Protein AF-A0A813EGG4-F1 (afdb_monomer)

Foldseek 3Di:
DVVLVVVLVVCVVVVHDCVRCVVSVVVVVLVVQLVVLLVQLVVCLVVLDLVSLVVSLVSNVVSVDDPPPPSNVSSVVSNVLSVQLVVLLVQCVVCLVVLDLVSLVVSLVSNVVSPPDCVSCVVSVVSNVLVVQLVVLLVQCVVCLVVLDLVSLVVSLVSNVVSVPDPVSNVSSVVSNVVSVVVVVVVVVVD

Radius of gyration: 34.47 Å; Cα contacts (8 Å, |Δi|>4): 165; chains: 1; bounding box: 75×18×106 Å

Nearest PDB structures (foldseek):
  6xns-assembly1_A  TM=2.717E-01  e=2.360E+00  synthetic construct
  6xns-assembly2_D  TM=2.222E-01  e=4.884E+00  synthetic construct
  8rwz-assembly1_E  TM=2.633E-01  e=8.739E+00  Homo sapiens

Secondary structure (DSSP, 8-state):
-HHHHHHHHHHHHTT--HHHHHHHHHHHHHHHHHHHHHHHHHHHHHHT-HHHHHHHHHHHHHTT--TT-HHHHHHHHHHHHHHHHHHHHHHHHHHHHHT-HHHHHHHHHHHHHTT--HHHHHHHHHHHHHHHHHHHHHHHHHHHHHHT-HHHHHHHHHHHHHTT--HHHHHHHHHHHHHHHHHHHHHHTT-

Mean predicted aligned error: 4.26 Å

Solvent-accessible surface area (backbone atoms only — not comparable to full-atom values): 10019 Å² total; per-residue (Å²): 94,72,71,59,52,56,50,49,56,51,38,52,74,72,66,55,53,69,78,78,42,42,66,61,54,50,54,40,52,48,47,50,46,33,54,53,23,50,50,41,21,53,52,18,48,70,68,66,40,63,66,50,27,52,55,23,49,57,48,23,54,75,43,64,50,61,83,83,35,67,51,55,46,52,25,53,55,46,38,55,47,48,52,44,30,53,50,25,53,51,42,35,55,51,20,60,72,68,69,41,66,68,53,34,53,53,22,50,51,48,21,51,75,41,64,53,52,68,85,79,42,46,70,58,52,53,53,45,54,50,50,51,46,30,53,52,28,51,50,48,31,53,51,21,52,73,68,59,41,56,66,49,29,52,53,26,50,54,46,23,55,75,45,63,52,53,69,80,75,46,46,62,41,54,52,49,32,56,52,42,51,52,50,55,54,57,55,62,74,76,111

Organism: Polarella glacialis (NCBI:txid89957)

pLDDT: mean 97.34, std 1.83, range [83.94, 98.56]

Sequence (191 aa):
AGHLRSAIESGEAAGLADEELAAAKAAVADEEQKDAARRRLKDASKSRDLEALRVAIEGAERAGLPDDAAELEAARQAQEQEERKDRARGAVRSALSSGDGEALRSALEEGKEAGLGPRDLADAEAAMEHSDIQDAALRKLKEAVASRDPGELRAALAEGELAGLREGDLDEARKALVQEERKAVALKGLE

Structure (mmCIF, N/CA/C/O backbone):
data_AF-A0A813EGG4-F1
#
_entry.id   AF-A0A813EGG4-F1
#
loop_
_atom_site.group_PDB
_atom_site.id
_atom_site.type_symbol
_atom_site.label_atom_id
_atom_site.label_alt_id
_atom_site.label_comp_id
_atom_site.label_asym_id
_atom_site.label_entity_id
_atom_site.label_seq_id
_atom_site.pdbx_PDB_ins_code
_atom_site.Cartn_x
_atom_site.Cartn_y
_atom_site.Cartn_z
_atom_site.occupancy
_atom_site.B_iso_or_equiv
_atom_site.auth_seq_id
_atom_site.auth_comp_id
_atom_site.auth_asym_id
_atom_site.auth_atom_id
_atom_site.pdbx_PDB_model_num
ATOM 1 N N . ALA A 1 1 ? -19.097 -4.214 36.701 1.00 83.94 1 ALA A N 1
ATOM 2 C CA . ALA A 1 1 ? -20.568 -4.382 36.793 1.00 83.94 1 ALA A CA 1
ATOM 3 C C . ALA A 1 1 ? -21.053 -5.438 37.810 1.00 83.94 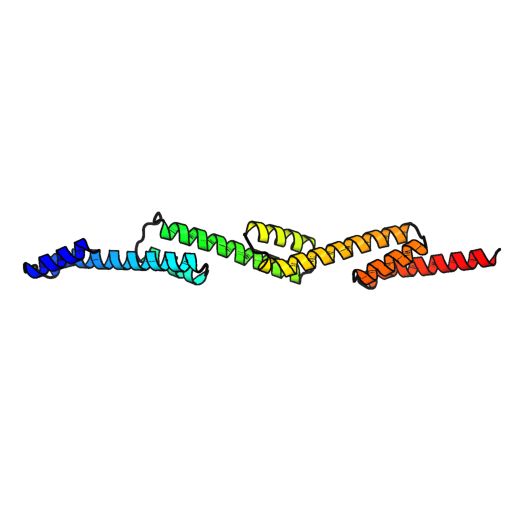1 ALA A C 1
ATOM 5 O O . ALA A 1 1 ? -21.968 -5.132 38.562 1.00 83.94 1 ALA A O 1
ATOM 6 N N . GLY A 1 2 ? -20.482 -6.656 37.878 1.00 88.31 2 GLY A N 1
ATOM 7 C CA . GLY A 1 2 ? -21.058 -7.779 38.655 1.00 88.31 2 GLY A CA 1
ATOM 8 C C . GLY A 1 2 ? -21.366 -7.502 40.137 1.00 88.31 2 GLY A C 1
ATOM 9 O O . GLY A 1 2 ? -22.485 -7.731 40.576 1.00 88.31 2 GLY A O 1
ATOM 10 N N . HIS A 1 3 ? -20.417 -6.932 40.886 1.00 91.31 3 HIS A N 1
ATOM 11 C CA . HIS A 1 3 ? -20.631 -6.599 42.302 1.00 91.31 3 HIS A CA 1
ATOM 12 C C . HIS A 1 3 ? -21.706 -5.522 42.526 1.00 91.31 3 HIS A C 1
ATOM 14 O O . HIS A 1 3 ? -22.463 -5.618 43.486 1.00 91.31 3 HIS A O 1
ATOM 20 N N . LEU A 1 4 ? -21.803 -4.526 41.635 1.00 93.50 4 LEU A N 1
ATOM 21 C CA . LEU A 1 4 ? -22.833 -3.485 41.720 1.00 93.50 4 LEU A CA 1
ATOM 22 C C . LEU A 1 4 ? -24.229 -4.055 41.454 1.00 93.50 4 LEU A C 1
ATOM 24 O O . LEU A 1 4 ? -25.158 -3.702 42.168 1.00 93.50 4 LEU A O 1
ATOM 28 N N . ARG A 1 5 ? -24.375 -4.983 40.497 1.00 95.56 5 ARG A N 1
ATOM 29 C CA . ARG A 1 5 ? -25.661 -5.659 40.254 1.00 95.56 5 ARG A CA 1
ATOM 30 C C . ARG A 1 5 ? -26.130 -6.442 41.480 1.00 95.56 5 ARG A C 1
ATOM 32 O O . ARG A 1 5 ? -27.255 -6.244 41.914 1.00 95.56 5 ARG A O 1
ATOM 39 N N . SER A 1 6 ? -25.258 -7.241 42.098 1.00 96.38 6 SER A N 1
ATOM 40 C CA . SER A 1 6 ? -25.616 -7.973 43.324 1.00 96.38 6 SER A CA 1
ATOM 41 C C . SER A 1 6 ? -25.947 -7.046 44.502 1.00 96.38 6 SER A C 1
ATOM 43 O O . SER A 1 6 ? -26.794 -7.380 45.331 1.00 96.38 6 SER A O 1
ATOM 45 N N . ALA A 1 7 ? -25.300 -5.877 44.588 1.00 96.69 7 ALA A N 1
ATOM 46 C CA . ALA A 1 7 ? -25.619 -4.870 45.599 1.00 96.69 7 ALA A CA 1
ATOM 47 C C . ALA A 1 7 ? -26.992 -4.219 45.355 1.00 96.69 7 ALA A C 1
ATOM 49 O O . ALA A 1 7 ? -27.740 -4.031 46.311 1.00 96.69 7 ALA A O 1
ATOM 50 N N . ILE A 1 8 ? -27.341 -3.934 44.094 1.00 97.19 8 ILE A N 1
ATOM 51 C CA . ILE A 1 8 ? -28.675 -3.448 43.707 1.00 97.19 8 ILE A CA 1
ATOM 52 C C . ILE A 1 8 ? -29.734 -4.498 44.055 1.00 97.19 8 ILE A C 1
ATOM 54 O O . ILE A 1 8 ? -30.668 -4.172 44.775 1.00 97.19 8 ILE A O 1
ATOM 58 N N . GLU A 1 9 ? -29.548 -5.758 43.647 1.00 97.56 9 GLU A N 1
ATOM 59 C CA . GLU A 1 9 ? -30.472 -6.863 43.963 1.00 97.56 9 GLU A CA 1
ATOM 60 C C . GLU A 1 9 ? -30.676 -7.031 45.479 1.00 97.56 9 GLU A C 1
ATOM 62 O O . GLU A 1 9 ? -31.796 -7.218 45.953 1.00 97.56 9 GLU A O 1
ATOM 67 N N . SER A 1 10 ? -29.599 -6.924 46.265 1.00 97.38 10 SER A N 1
ATOM 68 C CA . SER A 1 10 ? -29.684 -6.981 47.731 1.00 97.38 10 SER A CA 1
ATOM 69 C C . SER A 1 10 ? -30.435 -5.779 48.313 1.00 97.38 10 SER A C 1
ATOM 71 O O . SER A 1 10 ? -31.191 -5.936 49.269 1.00 97.38 10 SER A O 1
ATOM 73 N N . GLY A 1 11 ? -30.240 -4.586 47.746 1.00 97.69 11 GLY A N 1
ATOM 74 C CA . GLY A 1 11 ? -30.960 -3.373 48.128 1.00 97.69 11 GLY A CA 1
ATOM 75 C C . GLY A 1 11 ? -32.457 -3.459 47.829 1.00 97.69 11 GLY A C 1
ATOM 76 O O . GLY A 1 11 ? -33.271 -3.128 48.688 1.00 97.69 11 GLY A O 1
ATOM 77 N N . GLU A 1 12 ? -32.819 -3.988 46.659 1.00 97.88 12 GLU A N 1
ATOM 78 C CA . GLU A 1 12 ? -34.209 -4.272 46.279 1.00 97.88 12 GLU A CA 1
ATOM 79 C C . GLU A 1 12 ? -34.844 -5.284 47.243 1.00 97.88 12 GLU A C 1
ATOM 81 O O . GLU A 1 12 ? -35.943 -5.060 47.749 1.00 97.88 12 GLU A O 1
ATOM 86 N N . ALA A 1 13 ? -34.128 -6.362 47.586 1.00 97.81 13 ALA A N 1
ATOM 87 C CA . ALA A 1 13 ? -34.591 -7.356 48.556 1.00 97.81 13 ALA A CA 1
ATOM 88 C C . ALA A 1 13 ? -34.751 -6.791 49.981 1.00 97.81 13 ALA A C 1
ATOM 90 O O . ALA A 1 13 ? -35.589 -7.269 50.747 1.00 97.81 13 ALA A O 1
ATOM 91 N N . ALA A 1 14 ? -33.965 -5.773 50.336 1.00 97.75 14 ALA A N 1
ATOM 92 C CA . ALA A 1 14 ? -34.077 -5.051 51.600 1.00 97.75 14 ALA A CA 1
ATOM 93 C C . ALA A 1 14 ? -35.195 -3.989 51.602 1.00 97.75 14 ALA A C 1
ATOM 95 O O . ALA A 1 14 ? -35.449 -3.385 52.645 1.00 97.75 14 ALA A O 1
ATOM 96 N N . GLY A 1 15 ? -35.877 -3.776 50.471 1.00 97.94 15 GLY A N 1
ATOM 97 C CA . GLY A 1 15 ? -36.984 -2.830 50.345 1.00 97.94 15 GLY A CA 1
ATOM 98 C C . GLY A 1 15 ? -36.561 -1.377 50.123 1.00 97.94 15 GLY A C 1
ATOM 99 O O . GLY A 1 15 ? -37.351 -0.486 50.428 1.00 97.94 15 GLY A O 1
ATOM 100 N N . LEU A 1 16 ? -35.344 -1.129 49.620 1.00 97.69 16 LEU A N 1
ATOM 101 C CA . LEU A 1 16 ? -34.945 0.211 49.176 1.00 97.69 16 LEU A CA 1
ATOM 102 C C . LEU A 1 16 ? -35.810 0.664 47.994 1.00 97.69 16 LEU A C 1
ATOM 104 O O . LEU A 1 16 ? -36.164 -0.137 47.125 1.00 97.69 16 LEU A O 1
ATOM 108 N N . ALA A 1 17 ? -36.135 1.954 47.963 1.00 98.06 17 ALA A N 1
ATOM 109 C CA . ALA A 1 17 ? -36.908 2.556 46.887 1.00 98.06 17 ALA A CA 1
ATOM 110 C C . ALA A 1 17 ? -36.072 2.708 45.603 1.00 98.06 17 ALA A C 1
ATOM 112 O O . ALA A 1 17 ? -34.840 2.794 45.637 1.00 98.06 17 ALA A O 1
ATOM 113 N N . ASP A 1 18 ? -36.739 2.789 44.449 1.00 97.00 18 ASP A N 1
ATOM 114 C CA . ASP A 1 18 ? -36.066 2.935 43.152 1.00 97.00 18 ASP A CA 1
ATOM 115 C C . ASP A 1 18 ? -35.223 4.214 43.074 1.00 97.00 18 ASP A C 1
ATOM 117 O O . ASP A 1 18 ? -34.145 4.208 42.477 1.00 97.00 18 ASP A O 1
ATOM 121 N N . GLU A 1 19 ? -35.663 5.296 43.719 1.00 97.75 19 GLU A N 1
ATOM 122 C CA . GLU A 1 19 ? -34.919 6.552 43.796 1.00 97.75 19 GLU A CA 1
ATOM 123 C C . GLU A 1 19 ? -33.597 6.390 44.561 1.00 97.75 19 GLU A C 1
ATOM 125 O O . GLU A 1 19 ? -32.591 6.996 44.189 1.00 97.75 19 GLU A O 1
ATOM 130 N N . GLU A 1 20 ? -33.574 5.538 45.591 1.00 97.69 20 GLU A N 1
ATOM 131 C CA . GLU A 1 20 ? -32.371 5.238 46.379 1.00 97.69 20 GLU A CA 1
ATOM 132 C C . GLU A 1 20 ? -31.375 4.383 45.582 1.00 97.69 20 GLU A C 1
ATOM 134 O O . GLU A 1 20 ? -30.162 4.478 45.778 1.00 97.69 20 GLU A O 1
ATOM 139 N N . LEU A 1 21 ? -31.875 3.580 44.638 1.00 97.69 21 LEU A N 1
ATOM 140 C CA . LEU A 1 21 ? -31.070 2.721 43.768 1.00 97.69 21 LEU A CA 1
ATOM 141 C C . LEU A 1 21 ? -30.701 3.378 42.430 1.00 97.69 21 LEU A C 1
ATOM 143 O O . LEU A 1 21 ? -29.850 2.849 41.711 1.00 97.69 21 LEU A O 1
ATOM 147 N N . ALA A 1 22 ? -31.294 4.524 42.086 1.00 97.56 22 ALA A N 1
ATOM 148 C CA . ALA A 1 22 ? -31.171 5.152 40.769 1.00 97.56 22 ALA A CA 1
ATOM 149 C C . ALA A 1 22 ? -29.714 5.422 40.362 1.00 97.56 22 ALA A C 1
ATOM 151 O O . ALA A 1 22 ? -29.312 5.097 39.245 1.00 97.56 22 ALA A O 1
ATOM 152 N N . ALA A 1 23 ? -28.896 5.952 41.278 1.00 96.56 23 ALA A N 1
ATOM 153 C CA . ALA A 1 23 ? -27.483 6.224 41.012 1.00 96.56 23 ALA A CA 1
ATOM 154 C C . ALA A 1 23 ? -26.677 4.938 40.755 1.00 96.56 23 ALA A C 1
ATOM 156 O O . ALA A 1 23 ? -25.829 4.902 39.863 1.00 96.56 23 ALA A O 1
ATOM 157 N N . ALA A 1 24 ? -26.964 3.864 41.497 1.00 96.56 24 ALA A N 1
ATOM 158 C CA . ALA A 1 24 ? -26.316 2.572 41.293 1.00 96.56 24 ALA A CA 1
ATOM 159 C C . ALA A 1 24 ? -26.747 1.933 39.963 1.00 96.56 24 ALA A C 1
ATOM 161 O O . ALA A 1 24 ? -25.898 1.430 39.225 1.00 96.56 24 ALA A O 1
ATOM 162 N N . LYS A 1 25 ? -28.043 2.002 39.622 1.00 97.31 25 LYS A N 1
ATOM 163 C CA . LYS A 1 25 ? -28.588 1.530 38.337 1.00 97.31 25 LYS A CA 1
ATOM 164 C C . LYS A 1 25 ? -27.956 2.280 37.157 1.00 97.31 25 LYS A C 1
ATOM 166 O O . LYS A 1 25 ? -27.520 1.640 36.203 1.00 97.31 25 LYS A O 1
ATOM 171 N N . ALA A 1 26 ? -27.824 3.605 37.255 1.00 96.94 26 ALA A N 1
ATOM 172 C CA . ALA A 1 26 ? -27.135 4.421 36.255 1.00 96.94 26 ALA A CA 1
ATOM 173 C C . ALA A 1 26 ? -25.655 4.027 36.107 1.00 96.94 26 ALA A C 1
ATOM 175 O O . ALA A 1 26 ? -25.201 3.765 34.999 1.00 96.94 26 ALA A O 1
ATOM 176 N N . ALA A 1 27 ? -24.925 3.867 37.217 1.00 96.25 27 ALA A N 1
ATOM 177 C CA . ALA A 1 27 ? -23.523 3.448 37.181 1.00 96.25 27 ALA A CA 1
ATOM 178 C C . ALA A 1 27 ? -23.322 2.056 36.548 1.00 96.25 27 ALA A C 1
ATOM 180 O O . ALA A 1 27 ? -22.322 1.818 35.869 1.00 96.25 27 ALA A O 1
ATOM 181 N N . VAL A 1 28 ? -24.262 1.125 36.755 1.00 96.88 28 VAL A N 1
ATOM 182 C 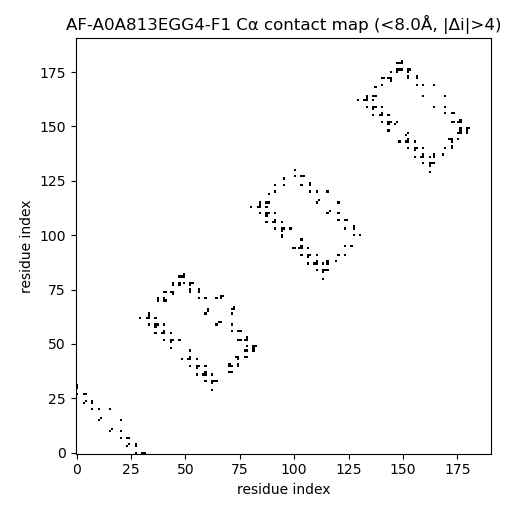CA . VAL A 1 28 ? -24.243 -0.185 36.087 1.00 96.88 28 VAL A CA 1
ATOM 183 C C . VAL A 1 28 ? -24.467 -0.039 34.583 1.00 96.88 28 VAL A C 1
ATOM 185 O O . VAL A 1 28 ? -23.710 -0.635 33.818 1.00 96.88 28 VAL A O 1
ATOM 188 N N . ALA A 1 29 ? -25.454 0.755 34.162 1.00 96.25 29 ALA A N 1
ATOM 189 C CA . ALA A 1 29 ? -25.725 1.000 32.747 1.00 96.25 29 ALA A CA 1
ATOM 190 C C . ALA A 1 29 ? -24.523 1.653 32.038 1.00 96.25 29 ALA A C 1
ATOM 192 O O . ALA A 1 29 ? -24.130 1.202 30.960 1.00 96.25 29 ALA A O 1
ATOM 193 N N . ASP A 1 30 ? -23.890 2.639 32.677 1.00 96.38 30 ASP A N 1
ATOM 194 C CA . ASP A 1 30 ? -22.688 3.301 32.165 1.00 96.38 30 ASP A CA 1
ATOM 195 C C . ASP A 1 30 ? -21.532 2.305 31.989 1.00 96.38 30 ASP A C 1
ATOM 197 O O . ASP A 1 30 ? -20.899 2.257 30.933 1.00 96.38 30 ASP A O 1
ATOM 201 N N . GLU A 1 31 ? -21.256 1.464 32.994 1.00 96.62 31 GLU A N 1
ATOM 202 C CA . GLU A 1 31 ? -20.172 0.478 32.894 1.00 96.62 31 GLU A CA 1
ATOM 203 C C . GLU A 1 31 ? -20.460 -0.590 31.830 1.00 96.62 31 GLU A C 1
ATOM 205 O O . GLU A 1 31 ? -19.555 -1.010 31.113 1.00 96.62 31 GLU A O 1
ATOM 210 N N . GLU A 1 32 ? -21.716 -1.008 31.669 1.00 96.31 32 GLU A N 1
ATOM 211 C CA . GLU A 1 32 ? -22.114 -1.936 30.605 1.00 96.31 32 GLU A CA 1
ATOM 212 C C . GLU A 1 32 ? -21.937 -1.333 29.211 1.00 96.31 32 GLU A C 1
ATOM 214 O O . GLU A 1 32 ? -21.471 -2.016 28.291 1.00 96.31 32 GLU A O 1
ATOM 219 N N . GLN A 1 33 ? -22.266 -0.050 29.048 1.00 97.62 33 GLN A N 1
ATOM 220 C CA . GLN A 1 33 ? -22.026 0.669 27.803 1.00 97.62 33 GLN A CA 1
ATOM 221 C C . GLN A 1 33 ? -20.525 0.743 27.495 1.00 97.62 33 GLN A C 1
ATOM 223 O O . GLN A 1 33 ? -20.122 0.485 26.354 1.00 97.62 33 GLN A O 1
ATOM 228 N N . LYS A 1 34 ? -19.691 1.016 28.507 1.00 97.62 34 LYS A N 1
ATOM 229 C CA . LYS A 1 34 ? -18.228 1.027 28.374 1.00 97.62 34 LYS A CA 1
ATOM 230 C C . LYS A 1 34 ? -17.675 -0.353 28.025 1.00 97.62 34 LYS A C 1
ATOM 232 O O . LYS A 1 34 ? -16.877 -0.471 27.097 1.00 97.62 34 LYS A O 1
ATOM 237 N N . ASP A 1 35 ? -18.140 -1.409 28.685 1.00 96.88 35 ASP A N 1
ATOM 238 C CA . ASP A 1 35 ? -17.751 -2.790 28.379 1.00 96.88 35 ASP A CA 1
ATOM 239 C C . ASP A 1 35 ? -18.125 -3.188 26.946 1.00 96.88 35 ASP A C 1
ATOM 241 O O . ASP A 1 35 ? -17.333 -3.821 26.239 1.00 96.88 35 ASP A O 1
ATOM 245 N N . ALA A 1 36 ? -19.312 -2.794 26.482 1.00 97.44 36 ALA A N 1
ATOM 246 C CA . ALA A 1 36 ? -19.726 -3.019 25.104 1.00 97.44 36 ALA A CA 1
ATOM 247 C C . ALA A 1 36 ? -18.839 -2.252 24.109 1.00 97.44 36 ALA A C 1
ATOM 249 O O . ALA A 1 36 ? -18.478 -2.800 23.065 1.00 97.44 36 ALA A O 1
ATOM 250 N N . ALA A 1 37 ? -18.456 -1.012 24.419 1.00 98.19 37 ALA A N 1
ATOM 251 C CA . ALA A 1 37 ? -17.532 -0.233 23.599 1.00 98.19 37 ALA A CA 1
ATOM 252 C C . ALA A 1 37 ? -16.126 -0.859 23.537 1.00 98.19 37 ALA A C 1
ATOM 254 O O . ALA A 1 37 ? -15.608 -1.048 22.436 1.00 98.19 37 ALA A O 1
ATOM 255 N N . ARG A 1 38 ? -15.551 -1.291 24.672 1.00 98.38 38 ARG A N 1
ATOM 256 C CA . ARG A 1 38 ? -14.257 -2.009 24.720 1.00 98.38 38 ARG A CA 1
ATOM 257 C C . ARG A 1 38 ? -14.257 -3.248 23.820 1.00 98.38 38 ARG A C 1
ATOM 259 O O . ARG A 1 38 ? -13.302 -3.491 23.083 1.00 98.38 38 ARG A O 1
ATOM 266 N N . ARG A 1 39 ? -15.345 -4.030 23.840 1.00 98.19 39 ARG A N 1
ATOM 267 C CA . ARG A 1 39 ? -15.498 -5.210 22.968 1.00 98.19 39 ARG A CA 1
ATOM 268 C C . ARG A 1 39 ? -15.513 -4.827 21.489 1.00 98.19 39 ARG A C 1
ATOM 270 O O . ARG A 1 39 ? -14.777 -5.430 20.715 1.00 98.19 39 ARG A O 1
ATOM 277 N N . ARG A 1 40 ? -16.281 -3.799 21.112 1.00 98.38 40 ARG A N 1
ATOM 278 C CA . ARG A 1 40 ? -16.336 -3.308 19.723 1.00 98.38 40 ARG A CA 1
ATOM 279 C C . ARG A 1 40 ? -14.980 -2.811 19.232 1.00 98.38 40 ARG A C 1
ATOM 281 O O . ARG A 1 40 ? -14.595 -3.173 18.128 1.00 98.38 40 ARG A O 1
ATOM 288 N N . LEU A 1 41 ? -14.243 -2.057 20.053 1.00 98.50 41 LEU A N 1
ATOM 289 C CA . LEU A 1 41 ? -12.877 -1.624 19.733 1.00 98.50 41 LEU A CA 1
ATOM 290 C C . LEU A 1 41 ? -11.974 -2.824 19.448 1.00 98.50 41 LEU A C 1
ATOM 292 O O . LEU A 1 41 ? -11.291 -2.867 18.430 1.00 98.50 41 LEU A O 1
ATOM 296 N N . LYS A 1 42 ? -12.012 -3.843 20.312 1.00 98.00 42 LYS A N 1
ATOM 297 C CA . LYS A 1 42 ? -11.207 -5.056 20.139 1.00 98.00 42 LYS A CA 1
ATOM 298 C C . LYS A 1 42 ? -11.542 -5.804 18.848 1.00 98.00 42 LYS A C 1
ATOM 300 O O . LYS A 1 42 ? -10.630 -6.283 18.175 1.00 98.00 42 LYS A O 1
ATOM 305 N N . ASP A 1 43 ? -12.823 -5.930 18.517 1.00 97.94 43 ASP A N 1
ATOM 306 C CA . ASP A 1 43 ? -13.263 -6.620 17.304 1.00 97.94 43 ASP A CA 1
ATOM 307 C C . ASP A 1 43 ? -12.908 -5.818 16.042 1.00 97.94 43 ASP A C 1
ATOM 309 O O . ASP A 1 43 ? -12.353 -6.383 15.096 1.00 97.94 43 ASP A O 1
ATOM 313 N N . ALA A 1 44 ? -13.106 -4.496 16.062 1.00 98.19 44 ALA A N 1
ATOM 314 C CA . ALA A 1 44 ? -12.711 -3.600 14.978 1.00 98.19 44 ALA A CA 1
ATOM 315 C C . ALA A 1 44 ? -11.193 -3.650 14.723 1.00 98.19 44 ALA A C 1
ATOM 317 O O . ALA A 1 44 ? -10.764 -3.924 13.600 1.00 98.19 44 ALA A O 1
ATOM 318 N N . SER A 1 45 ? -10.374 -3.537 15.774 1.00 97.75 45 SER A N 1
ATOM 319 C CA . SER A 1 45 ? -8.907 -3.633 15.692 1.00 97.75 45 SER A CA 1
ATOM 320 C C . SER A 1 45 ? -8.408 -4.962 15.130 1.00 97.75 45 SER A C 1
ATOM 322 O O . SER A 1 45 ? -7.396 -4.995 14.428 1.00 97.75 45 SER A O 1
ATOM 324 N N . LYS A 1 46 ? -9.109 -6.069 15.400 1.00 97.25 46 LYS A N 1
ATOM 325 C CA . LYS A 1 46 ? -8.788 -7.373 14.800 1.00 97.25 46 LYS A CA 1
ATOM 326 C C . LYS A 1 46 ? -9.153 -7.440 13.323 1.00 97.25 46 LYS A C 1
ATOM 328 O O . LYS A 1 46 ? -8.402 -8.030 12.555 1.00 97.25 46 LYS A O 1
ATOM 333 N N . SER A 1 47 ? -10.299 -6.875 12.948 1.00 97.69 47 SER A N 1
ATOM 334 C CA . SER A 1 47 ? -10.777 -6.893 11.563 1.00 97.69 47 SER A CA 1
ATOM 335 C C . SER A 1 47 ? -9.933 -6.027 10.627 1.00 97.69 47 SER A C 1
ATOM 337 O O . SER A 1 47 ? -9.874 -6.328 9.439 1.00 97.69 47 SER A O 1
ATOM 339 N N . ARG A 1 48 ? -9.264 -4.992 11.166 1.00 96.88 48 ARG A N 1
ATOM 340 C CA . ARG A 1 48 ? -8.522 -3.977 10.394 1.00 96.88 48 ARG A CA 1
ATOM 341 C C . ARG A 1 48 ? -9.396 -3.245 9.365 1.00 96.88 48 ARG A C 1
ATOM 343 O O . ARG A 1 48 ? -8.881 -2.700 8.397 1.00 96.88 48 ARG A O 1
ATOM 350 N N . ASP A 1 49 ? -10.709 -3.220 9.577 1.00 97.88 49 ASP A N 1
ATOM 351 C CA . ASP A 1 49 ? -11.642 -2.463 8.752 1.00 97.88 49 ASP A CA 1
ATOM 352 C C . ASP A 1 49 ? -11.699 -1.004 9.231 1.00 97.88 49 ASP A C 1
ATOM 354 O O . ASP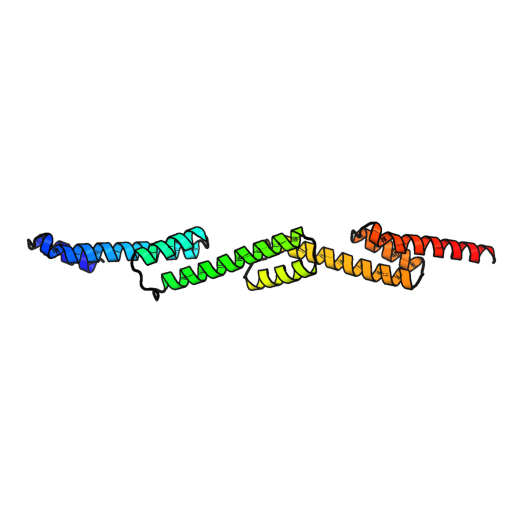 A 1 49 ? -11.984 -0.737 10.402 1.00 97.88 49 ASP A O 1
ATOM 358 N N . LEU A 1 50 ? -11.385 -0.064 8.335 1.00 97.62 50 LEU A N 1
ATOM 359 C CA . LEU A 1 50 ? -11.279 1.362 8.660 1.00 97.62 50 LEU A CA 1
ATOM 360 C C . LEU A 1 50 ? -12.599 1.962 9.151 1.00 97.62 50 LEU A C 1
ATOM 362 O O . LEU A 1 50 ? -12.599 2.743 10.103 1.00 97.62 50 LEU A O 1
ATOM 366 N N . GLU A 1 51 ? -13.720 1.582 8.540 1.00 98.12 51 GLU A N 1
ATOM 367 C CA . GLU A 1 51 ? -15.030 2.106 8.925 1.00 98.12 51 GLU A CA 1
ATOM 368 C C . GLU A 1 51 ? -15.463 1.531 10.279 1.00 98.12 51 GLU A C 1
ATOM 370 O O . GLU A 1 51 ? -15.912 2.266 11.159 1.00 98.12 51 GLU A O 1
ATOM 375 N N . ALA A 1 52 ? -15.249 0.231 10.504 1.00 98.25 52 ALA A N 1
ATOM 376 C CA . ALA A 1 52 ? -15.507 -0.403 11.790 1.00 98.25 52 ALA A CA 1
ATOM 377 C C . ALA A 1 52 ? -14.657 0.209 12.914 1.00 98.25 52 ALA A C 1
ATOM 379 O O . ALA A 1 52 ? -15.171 0.426 14.013 1.00 98.25 52 ALA A O 1
ATOM 380 N N . LEU A 1 53 ? -13.380 0.509 12.648 1.00 98.56 53 LEU A N 1
ATOM 381 C CA . LEU A 1 53 ? -12.482 1.191 13.585 1.00 98.56 53 LEU A CA 1
ATOM 382 C C . LEU A 1 53 ? -13.011 2.573 13.947 1.00 98.56 53 LEU A C 1
ATOM 384 O O . LEU A 1 53 ? -13.190 2.865 15.130 1.00 98.56 53 LEU A O 1
ATOM 388 N N . ARG A 1 54 ? -13.340 3.383 12.939 1.00 98.56 54 ARG A N 1
ATOM 389 C CA . ARG A 1 54 ? -13.889 4.724 13.130 1.00 98.56 54 ARG A CA 1
ATOM 390 C C . ARG A 1 54 ? -15.172 4.701 13.961 1.00 98.56 54 ARG A C 1
ATOM 392 O O . ARG A 1 54 ? -15.265 5.391 14.974 1.00 98.56 54 ARG A O 1
ATOM 399 N N . VAL A 1 55 ? -16.141 3.866 13.583 1.00 98.44 55 VAL A N 1
ATOM 400 C CA . VAL A 1 55 ? -17.420 3.737 14.301 1.00 98.44 55 VAL A CA 1
ATOM 401 C C . VAL A 1 55 ? -17.208 3.254 15.740 1.00 98.44 55 VAL A C 1
ATOM 403 O O . VAL A 1 55 ? -17.884 3.732 16.656 1.00 98.44 55 VAL A O 1
ATOM 406 N N . ALA A 1 56 ? -16.280 2.320 15.966 1.00 98.44 56 ALA A N 1
ATOM 407 C CA . ALA A 1 56 ? -15.976 1.816 17.302 1.00 98.44 56 ALA A CA 1
ATOM 408 C C . ALA A 1 56 ? -15.308 2.878 18.192 1.00 98.44 56 ALA A C 1
ATOM 410 O O . ALA A 1 56 ? -15.682 2.988 19.360 1.00 98.44 56 ALA A O 1
ATOM 411 N N . ILE A 1 57 ? -14.376 3.667 17.646 1.00 98.56 57 ILE A N 1
ATOM 412 C CA . ILE A 1 57 ? -13.701 4.779 18.336 1.00 98.56 57 ILE A CA 1
ATOM 413 C C . ILE A 1 57 ? -14.717 5.851 18.731 1.00 98.56 57 ILE A C 1
ATOM 415 O O . ILE A 1 57 ? -14.859 6.142 19.918 1.00 98.56 57 ILE A O 1
ATOM 419 N N . GLU A 1 58 ? -15.513 6.349 17.781 1.00 98.44 58 GLU A N 1
ATOM 420 C CA . GLU A 1 58 ? -16.544 7.353 18.078 1.00 98.44 58 GLU A CA 1
ATOM 421 C C . GLU A 1 58 ? -17.577 6.824 19.094 1.00 98.44 58 GLU A C 1
ATOM 423 O O . GLU A 1 58 ? -18.065 7.550 19.962 1.00 98.44 58 GLU A O 1
ATOM 428 N N . GLY A 1 59 ? -17.934 5.537 19.005 1.00 97.88 59 GLY A N 1
ATOM 429 C CA . GLY A 1 59 ? -18.836 4.887 19.955 1.00 97.88 59 GLY A CA 1
ATOM 430 C C . GLY A 1 59 ? -18.258 4.780 21.369 1.00 97.88 59 GLY A C 1
ATOM 431 O O . GLY A 1 59 ? -19.000 4.927 22.341 1.00 97.88 59 GLY A O 1
ATOM 432 N N . ALA A 1 60 ? -16.952 4.543 21.490 1.00 98.38 60 ALA A N 1
ATOM 433 C CA . ALA A 1 60 ? -16.243 4.488 22.762 1.00 98.38 60 ALA A CA 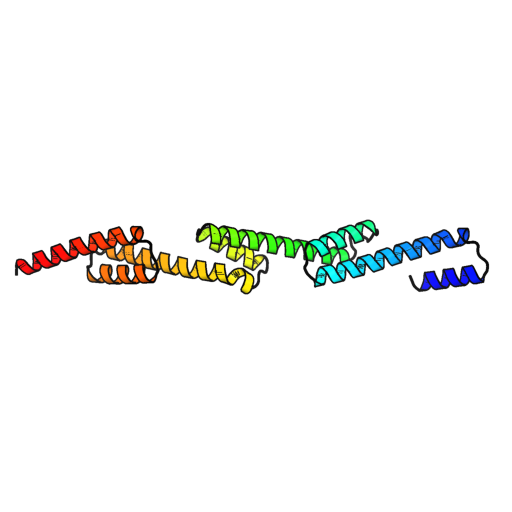1
ATOM 434 C C . ALA A 1 60 ? -16.119 5.860 23.429 1.00 98.38 60 ALA A C 1
ATOM 436 O O . ALA A 1 60 ? -16.378 5.979 24.627 1.00 98.38 60 ALA A O 1
ATOM 437 N N . GLU A 1 61 ? -15.813 6.897 22.652 1.00 98.06 61 GLU A N 1
ATOM 438 C CA . GLU A 1 61 ? -15.775 8.283 23.127 1.00 98.06 61 GLU A CA 1
ATOM 439 C C . GLU A 1 61 ? -17.153 8.720 23.647 1.00 98.06 61 GLU A C 1
ATOM 441 O O . GLU A 1 61 ? -17.271 9.240 24.756 1.00 98.06 61 GLU A O 1
ATOM 446 N N . ARG A 1 62 ? -18.232 8.404 22.913 1.00 98.06 62 ARG A N 1
ATOM 447 C CA . ARG A 1 62 ? -19.613 8.671 23.361 1.00 98.06 62 ARG A CA 1
ATOM 448 C C . ARG A 1 62 ? -20.018 7.881 24.608 1.00 98.06 62 ARG A C 1
ATOM 450 O O . ARG A 1 62 ? -20.878 8.338 25.354 1.00 98.06 62 ARG A O 1
ATOM 457 N N . ALA A 1 63 ? -19.425 6.709 24.836 1.00 97.69 63 ALA A N 1
ATOM 458 C CA . ALA A 1 63 ? -19.613 5.925 26.058 1.00 97.69 63 ALA A CA 1
ATOM 459 C C . ALA 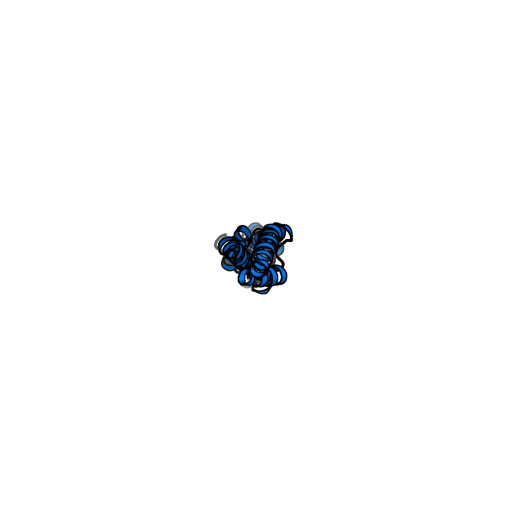A 1 63 ? -18.781 6.451 27.247 1.00 97.69 63 ALA A C 1
ATOM 461 O O . ALA A 1 63 ? -18.843 5.886 28.340 1.00 97.69 63 ALA A O 1
ATOM 462 N N . GLY A 1 64 ? -17.983 7.506 27.047 1.00 97.75 64 GLY A N 1
ATOM 463 C CA . GLY A 1 64 ? -17.133 8.083 28.082 1.00 97.75 64 GLY A CA 1
ATOM 464 C C . GLY A 1 64 ? -15.992 7.155 28.498 1.00 97.75 64 GLY A C 1
ATOM 465 O O . GLY A 1 64 ? -15.671 7.080 29.690 1.00 97.75 64 GLY A O 1
ATOM 466 N N . LEU A 1 65 ? -15.417 6.397 27.554 1.00 98.12 65 LEU A N 1
ATOM 467 C CA . LEU A 1 65 ? -14.135 5.738 27.804 1.00 98.12 65 LEU A CA 1
ATOM 468 C C . LEU A 1 65 ? -13.050 6.809 28.004 1.00 98.12 65 LEU A C 1
ATOM 470 O O . LEU A 1 65 ? -13.033 7.785 27.255 1.00 98.12 65 LEU A O 1
ATOM 474 N N . PRO A 1 66 ? -12.145 6.636 28.982 1.00 97.56 66 PRO A N 1
ATOM 475 C CA . PRO A 1 66 ? -10.976 7.498 29.117 1.00 97.56 66 PRO A CA 1
ATOM 476 C C . PRO A 1 66 ? -10.114 7.492 27.849 1.00 97.56 66 PRO A C 1
ATOM 478 O O . PRO A 1 66 ? -9.966 6.449 27.210 1.00 97.56 66 PRO A O 1
ATOM 481 N N . ASP A 1 67 ? -9.512 8.634 27.515 1.00 95.88 67 ASP A N 1
ATOM 482 C CA . ASP A 1 67 ? -8.633 8.767 26.343 1.00 95.88 67 ASP A CA 1
ATOM 483 C C . ASP A 1 67 ? -7.378 7.884 26.417 1.00 95.88 67 ASP A C 1
ATOM 485 O O . ASP A 1 67 ? -6.833 7.505 25.381 1.00 95.88 67 ASP A O 1
ATOM 489 N N . ASP A 1 68 ? -6.939 7.542 27.631 1.00 94.62 68 ASP A N 1
ATOM 490 C CA . ASP A 1 68 ? -5.805 6.662 27.930 1.00 94.62 68 ASP A CA 1
ATOM 491 C C . ASP A 1 68 ? -6.211 5.185 28.092 1.00 94.62 68 ASP A C 1
ATOM 493 O O . ASP A 1 68 ? -5.404 4.346 28.501 1.00 94.62 68 ASP A O 1
ATOM 497 N N . ALA A 1 69 ? -7.459 4.829 27.767 1.00 97.25 69 ALA A N 1
ATOM 498 C CA . ALA A 1 69 ? -7.881 3.437 27.747 1.00 97.25 69 ALA A CA 1
ATOM 499 C C . ALA A 1 69 ? -7.115 2.663 26.661 1.00 97.25 69 ALA A C 1
ATOM 501 O O . ALA A 1 69 ? -7.187 2.989 25.474 1.00 97.25 69 ALA A O 1
ATOM 502 N N . ALA A 1 70 ? -6.437 1.584 27.060 1.00 97.12 70 ALA A N 1
ATOM 503 C CA . ALA A 1 70 ? -5.570 0.800 26.180 1.00 97.12 70 ALA A CA 1
ATOM 504 C C . ALA A 1 70 ? -6.276 0.298 24.904 1.00 97.12 70 ALA A C 1
ATOM 506 O O . ALA A 1 70 ? -5.675 0.273 23.831 1.00 97.12 70 ALA A O 1
ATOM 507 N N . GLU A 1 71 ? -7.554 -0.093 24.980 1.00 97.62 71 GLU A N 1
ATOM 508 C CA . GLU A 1 71 ? -8.322 -0.513 23.802 1.00 97.62 71 GLU A CA 1
ATOM 509 C C . GLU A 1 71 ? -8.579 0.630 22.814 1.00 97.62 71 GLU A C 1
ATOM 511 O O . GLU A 1 71 ? -8.602 0.389 21.605 1.00 97.62 71 GLU A O 1
ATOM 516 N N . LEU A 1 72 ? -8.785 1.851 23.315 1.00 97.81 72 LEU A N 1
ATOM 517 C CA . LEU A 1 72 ? -9.023 3.035 22.492 1.00 97.81 72 LEU A CA 1
ATOM 518 C C . LEU A 1 72 ? -7.728 3.472 21.804 1.00 97.81 72 LEU A C 1
ATOM 520 O O . LEU A 1 72 ? -7.729 3.708 20.597 1.00 97.81 72 LEU A O 1
ATOM 524 N N . GLU A 1 73 ? -6.615 3.494 22.541 1.00 98.19 73 GLU A N 1
ATOM 525 C CA . GLU A 1 73 ? -5.288 3.776 21.988 1.00 98.19 73 GLU A CA 1
ATOM 526 C C . GLU A 1 73 ? -4.912 2.760 20.898 1.00 98.19 73 GLU A C 1
ATOM 528 O O . GLU A 1 73 ? -4.549 3.142 19.784 1.00 98.19 73 GLU A O 1
ATOM 533 N N . ALA A 1 74 ? -5.082 1.462 21.172 1.00 97.44 74 ALA A N 1
ATOM 534 C CA . ALA A 1 74 ? -4.794 0.406 20.205 1.00 97.44 74 ALA A CA 1
ATOM 535 C C . ALA A 1 74 ? -5.662 0.511 18.938 1.00 97.44 74 ALA A C 1
ATOM 537 O O . ALA A 1 74 ? -5.176 0.243 17.837 1.00 97.44 74 ALA A O 1
ATOM 538 N N . ALA A 1 75 ? -6.935 0.900 19.070 1.00 98.06 75 ALA A N 1
ATOM 539 C CA . ALA A 1 75 ? -7.813 1.128 17.924 1.00 98.06 75 ALA A CA 1
ATOM 540 C C . ALA A 1 75 ? -7.387 2.351 17.101 1.00 98.06 75 ALA A C 1
ATOM 542 O O . ALA A 1 75 ? -7.339 2.256 15.876 1.00 98.06 75 ALA A O 1
ATOM 543 N N . ARG A 1 76 ? -7.012 3.465 17.745 1.00 98.38 76 ARG A N 1
ATOM 544 C CA . ARG A 1 76 ? -6.500 4.667 17.059 1.00 98.38 76 ARG A CA 1
ATOM 545 C C . ARG A 1 76 ? -5.212 4.363 16.284 1.00 98.38 76 ARG A C 1
ATOM 547 O O . ARG A 1 76 ? -5.119 4.694 15.106 1.00 98.38 76 ARG A O 1
ATOM 554 N N . GLN A 1 77 ? -4.267 3.643 16.892 1.00 98.12 77 GLN A N 1
ATOM 555 C CA . GLN A 1 77 ? -3.048 3.186 16.207 1.00 98.12 77 GLN A CA 1
ATOM 556 C C . GLN A 1 77 ? -3.364 2.250 15.030 1.00 98.12 77 GLN A C 1
ATOM 558 O O . GLN A 1 77 ? -2.753 2.341 13.964 1.00 98.12 77 GLN A O 1
ATOM 563 N N . ALA A 1 78 ? -4.327 1.336 15.201 1.00 97.81 78 ALA A N 1
ATOM 564 C CA . ALA A 1 78 ? -4.764 0.456 14.123 1.00 97.81 78 ALA A CA 1
ATOM 565 C C . ALA A 1 78 ? -5.398 1.235 12.962 1.00 97.81 78 ALA A C 1
ATOM 567 O O . ALA A 1 78 ? -5.119 0.902 11.812 1.00 97.81 78 ALA A O 1
ATOM 568 N N . GLN A 1 79 ? -6.205 2.258 13.256 1.00 98.31 79 GLN A N 1
ATOM 569 C CA . GLN A 1 79 ? -6.805 3.139 12.258 1.00 98.31 79 GLN A CA 1
ATOM 570 C C . GLN A 1 79 ? -5.729 3.902 11.484 1.00 98.31 79 GLN A C 1
ATOM 572 O O . GLN A 1 79 ? -5.696 3.809 10.261 1.00 98.31 79 GLN A O 1
ATOM 577 N N . GLU A 1 80 ? -4.808 4.578 12.175 1.00 98.31 80 GLU A N 1
ATOM 578 C CA . GLU A 1 80 ? -3.724 5.337 11.538 1.00 98.31 80 GLU A CA 1
ATOM 579 C C . GLU A 1 80 ? -2.880 4.450 10.607 1.00 98.31 80 GLU A C 1
ATOM 581 O O . GLU A 1 80 ? -2.571 4.828 9.472 1.00 98.31 80 GLU A O 1
ATOM 586 N N . GLN A 1 81 ? -2.550 3.234 11.054 1.00 98.12 81 GLN A N 1
ATOM 587 C CA . GLN A 1 81 ? -1.800 2.281 10.241 1.00 98.12 81 GLN A CA 1
ATOM 588 C C . GLN A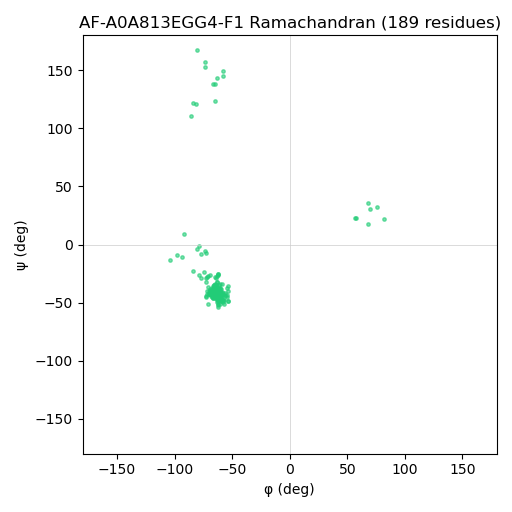 1 81 ? -2.558 1.880 8.968 1.00 98.12 81 GLN A C 1
ATOM 590 O O . GLN A 1 81 ? -1.955 1.796 7.895 1.00 98.12 81 GLN A O 1
ATOM 595 N N . GLU A 1 82 ? -3.858 1.600 9.066 1.00 98.31 82 GLU A N 1
ATOM 596 C CA . GLU A 1 82 ? -4.657 1.216 7.899 1.00 98.31 82 GLU A CA 1
ATOM 597 C C . GLU A 1 82 ? -4.920 2.408 6.962 1.00 98.31 82 GLU A C 1
ATOM 599 O O . GLU A 1 82 ? -4.889 2.232 5.746 1.00 98.31 82 GLU A O 1
ATOM 604 N N . GLU A 1 83 ? -5.047 3.635 7.477 1.00 98.31 83 GLU A N 1
ATOM 605 C CA . GLU A 1 83 ? -5.120 4.858 6.662 1.00 98.31 83 GLU A CA 1
ATOM 606 C C . GLU A 1 83 ? -3.810 5.109 5.905 1.00 98.31 83 GLU A C 1
ATOM 608 O O . GLU A 1 83 ? -3.815 5.503 4.735 1.00 98.31 83 GLU A O 1
ATOM 613 N N . ARG A 1 84 ? -2.657 4.859 6.543 1.00 98.31 84 ARG A N 1
ATOM 614 C CA . ARG A 1 84 ? -1.352 4.918 5.869 1.00 98.31 84 ARG A CA 1
ATOM 615 C C . ARG A 1 84 ? -1.275 3.893 4.736 1.00 98.31 84 ARG A C 1
ATOM 617 O O . ARG A 1 84 ? -0.856 4.247 3.636 1.00 98.31 84 ARG A O 1
ATOM 624 N N . LYS A 1 85 ? -1.718 2.654 4.970 1.00 98.25 85 LYS A N 1
ATOM 625 C CA . LYS A 1 85 ? -1.773 1.618 3.926 1.00 98.25 85 LYS A CA 1
ATOM 626 C C . LYS A 1 85 ? -2.713 1.991 2.787 1.00 98.25 85 LYS A C 1
ATOM 628 O O . LYS A 1 85 ? -2.351 1.798 1.631 1.00 98.25 85 LYS A O 1
ATOM 633 N N . ASP A 1 86 ? -3.902 2.512 3.079 1.00 98.31 86 ASP A N 1
ATOM 634 C CA . ASP A 1 86 ? -4.862 2.893 2.041 1.00 98.31 86 ASP A CA 1
ATOM 635 C C . ASP A 1 86 ? -4.319 4.011 1.139 1.00 98.31 86 ASP A C 1
ATOM 637 O O . ASP A 1 86 ? -4.341 3.883 -0.090 1.00 98.31 86 ASP A O 1
ATOM 641 N N . ARG A 1 87 ? -3.705 5.042 1.738 1.00 98.31 87 ARG A N 1
ATOM 642 C CA . ARG A 1 87 ? -3.004 6.099 0.993 1.00 98.31 87 ARG A CA 1
ATOM 643 C C . ARG A 1 87 ? -1.883 5.542 0.122 1.00 98.31 87 ARG A C 1
ATOM 645 O O . ARG A 1 87 ? -1.851 5.841 -1.070 1.00 98.31 87 ARG A O 1
ATOM 652 N N . ALA A 1 88 ? -1.032 4.681 0.677 1.00 98.44 88 ALA A N 1
ATOM 653 C CA . ALA A 1 88 ? 0.059 4.069 -0.073 1.00 98.44 88 ALA A CA 1
ATOM 654 C C . ALA A 1 88 ? -0.455 3.206 -1.244 1.00 98.44 88 ALA A C 1
ATOM 656 O O . ALA A 1 88 ? 0.065 3.296 -2.354 1.00 98.44 88 ALA A O 1
ATOM 657 N N . ARG A 1 89 ? -1.544 2.439 -1.064 1.00 98.44 89 ARG A N 1
ATOM 658 C CA . ARG A 1 89 ? -2.193 1.712 -2.176 1.00 98.44 89 ARG A CA 1
ATOM 659 C C . ARG A 1 89 ? -2.715 2.669 -3.247 1.00 98.44 89 ARG A C 1
ATOM 661 O O . ARG A 1 89 ? -2.624 2.370 -4.436 1.00 98.44 89 ARG A O 1
ATOM 668 N N . GLY A 1 90 ? -3.279 3.806 -2.840 1.00 98.25 90 GLY A N 1
ATOM 669 C CA . GLY A 1 90 ? -3.698 4.873 -3.748 1.00 98.25 90 GLY A CA 1
ATOM 670 C C . GLY A 1 90 ? -2.537 5.438 -4.569 1.00 98.25 90 GLY A C 1
ATOM 671 O O . GLY A 1 90 ? -2.664 5.561 -5.790 1.00 98.25 90 GLY A O 1
ATOM 672 N N . ALA A 1 91 ? -1.403 5.717 -3.924 1.00 98.44 91 ALA A N 1
ATOM 673 C CA . ALA A 1 91 ? -0.182 6.180 -4.580 1.00 98.44 91 ALA A CA 1
ATOM 674 C C . ALA A 1 91 ? 0.350 5.150 -5.589 1.00 98.44 91 ALA A C 1
ATOM 676 O O . ALA A 1 91 ? 0.561 5.495 -6.751 1.00 98.44 91 ALA A O 1
ATOM 677 N N . VAL A 1 92 ? 0.448 3.874 -5.196 1.00 98.50 92 VAL A N 1
ATOM 678 C CA . VAL A 1 92 ? 0.888 2.779 -6.081 1.00 98.50 92 VAL A CA 1
ATOM 679 C C . VAL A 1 92 ? -0.008 2.662 -7.315 1.00 98.50 92 VAL A C 1
ATOM 681 O O . VAL A 1 92 ? 0.491 2.630 -8.438 1.00 98.50 92 VAL A O 1
ATOM 684 N N . ARG A 1 93 ? -1.338 2.665 -7.142 1.00 98.50 93 ARG A N 1
ATOM 685 C CA . ARG A 1 93 ? -2.283 2.621 -8.275 1.00 98.50 93 ARG A CA 1
ATOM 686 C C . ARG A 1 93 ? -2.141 3.825 -9.204 1.00 98.50 93 ARG A C 1
ATOM 688 O O . ARG A 1 93 ? -2.269 3.682 -10.421 1.00 98.50 93 ARG A O 1
ATOM 695 N N . SER A 1 94 ? -1.899 5.003 -8.637 1.00 98.06 94 SER A N 1
ATOM 696 C CA . SER A 1 94 ? -1.745 6.239 -9.408 1.00 98.06 94 SER A CA 1
ATOM 697 C C . SER A 1 94 ? -0.455 6.218 -10.232 1.00 98.06 94 SER A C 1
ATOM 699 O O . SER A 1 94 ? -0.498 6.528 -11.419 1.00 98.06 94 SER A O 1
ATOM 701 N N . ALA A 1 95 ? 0.657 5.775 -9.639 1.00 97.75 95 ALA A N 1
ATOM 702 C CA . ALA A 1 95 ? 1.941 5.632 -10.321 1.00 97.75 95 ALA A CA 1
ATOM 703 C C . ALA A 1 95 ? 1.922 4.539 -11.406 1.00 97.75 95 ALA A C 1
ATOM 705 O O . ALA A 1 95 ? 2.434 4.734 -12.506 1.00 97.75 95 ALA A O 1
ATOM 706 N N . LEU A 1 96 ? 1.249 3.414 -11.144 1.00 97.50 96 LEU A N 1
ATOM 707 C CA . LEU A 1 96 ? 0.996 2.385 -12.158 1.00 97.50 96 LEU A CA 1
ATOM 708 C C . LEU A 1 96 ? 0.230 2.945 -13.362 1.00 97.50 96 LEU A C 1
ATOM 710 O O . LEU A 1 96 ? 0.545 2.628 -14.506 1.00 97.50 96 LEU A O 1
ATOM 714 N N . SER A 1 97 ? -0.772 3.788 -13.107 1.00 97.19 97 SER A N 1
ATOM 715 C CA . SER A 1 97 ? -1.607 4.368 -14.164 1.00 97.19 97 SER A CA 1
ATOM 716 C C . SER A 1 97 ? -0.878 5.441 -14.976 1.00 97.19 97 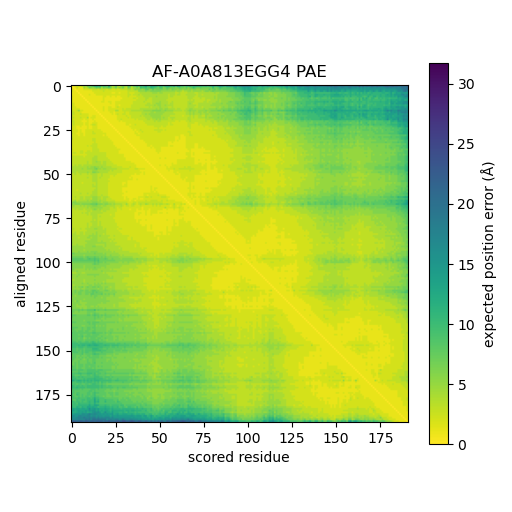SER A C 1
ATOM 718 O O . SER A 1 97 ? -1.205 5.634 -16.146 1.00 97.19 97 SER A O 1
ATOM 720 N N . SER A 1 98 ? 0.089 6.150 -14.383 1.00 97.00 98 SER A N 1
ATOM 721 C CA . SER A 1 98 ? 0.888 7.148 -15.101 1.00 97.00 98 SER A CA 1
ATOM 722 C C . SER A 1 98 ? 1.987 6.520 -15.962 1.00 97.00 98 SER A C 1
ATOM 724 O O . SER A 1 98 ? 2.387 7.128 -16.955 1.00 97.00 98 SER A O 1
ATOM 726 N N . GLY A 1 99 ? 2.468 5.323 -15.604 1.00 93.44 99 GLY A N 1
ATOM 727 C CA . GLY A 1 99 ? 3.618 4.687 -16.253 1.00 93.44 99 GLY A CA 1
ATOM 728 C C . GLY A 1 99 ? 4.942 5.410 -15.986 1.00 93.44 99 GLY A C 1
ATOM 729 O O . GLY A 1 99 ? 5.902 5.223 -16.728 1.00 93.44 99 GLY A O 1
ATOM 730 N N . ASP A 1 100 ? 4.986 6.263 -14.961 1.00 95.31 100 ASP A N 1
ATOM 731 C CA . ASP A 1 100 ? 6.188 6.982 -14.543 1.00 95.31 100 ASP A CA 1
ATOM 732 C C . ASP A 1 100 ? 7.008 6.099 -13.592 1.00 95.31 100 ASP A C 1
ATOM 734 O O . ASP A 1 100 ? 6.595 5.835 -12.460 1.00 95.31 100 ASP A O 1
ATOM 738 N N . GLY A 1 101 ? 8.169 5.632 -14.061 1.00 93.00 101 GLY A N 1
ATOM 739 C CA . GLY A 1 101 ? 9.039 4.730 -13.305 1.00 93.00 101 GLY A CA 1
ATOM 740 C C . GLY A 1 101 ? 9.604 5.338 -12.016 1.00 93.00 101 GLY A C 1
ATOM 741 O O . GLY A 1 101 ? 9.772 4.621 -11.030 1.00 93.00 101 GLY A O 1
ATOM 742 N N . GLU A 1 102 ? 9.855 6.651 -11.965 1.00 95.12 102 GLU A N 1
ATOM 743 C CA . GLU A 1 102 ? 10.323 7.301 -10.733 1.00 95.12 102 GLU A CA 1
ATOM 744 C C . GLU A 1 102 ? 9.196 7.394 -9.704 1.00 95.12 102 GLU A C 1
ATOM 746 O O . GLU A 1 102 ? 9.390 7.033 -8.537 1.00 95.12 102 GLU A O 1
ATOM 751 N N . ALA A 1 103 ? 8.002 7.803 -10.144 1.00 97.00 103 ALA A N 1
ATOM 752 C CA . ALA A 1 103 ? 6.820 7.827 -9.288 1.00 97.00 103 ALA A CA 1
ATOM 753 C C . ALA A 1 103 ? 6.483 6.423 -8.762 1.00 97.00 103 ALA A C 1
ATOM 755 O O . ALA A 1 103 ? 6.151 6.265 -7.586 1.00 97.00 103 ALA A O 1
ATOM 756 N N . LEU A 1 104 ? 6.612 5.393 -9.605 1.00 97.75 104 LEU A N 1
ATOM 757 C CA . LEU A 1 104 ? 6.354 4.003 -9.232 1.00 97.75 104 LEU A CA 1
ATOM 758 C C . LEU A 1 104 ? 7.358 3.494 -8.199 1.00 97.75 104 LEU A C 1
ATOM 760 O O . LEU A 1 104 ? 6.957 2.874 -7.214 1.00 97.75 104 LEU A O 1
ATOM 764 N N . ARG A 1 105 ? 8.647 3.807 -8.373 1.00 97.38 105 ARG A N 1
ATOM 765 C CA . ARG A 1 105 ? 9.697 3.465 -7.405 1.00 97.38 105 ARG A CA 1
ATOM 766 C C . ARG A 1 105 ? 9.433 4.102 -6.041 1.00 97.38 105 ARG A C 1
ATOM 768 O O . ARG A 1 105 ? 9.492 3.405 -5.031 1.00 97.38 105 ARG A O 1
ATOM 775 N N . SER A 1 106 ? 9.095 5.392 -6.016 1.00 97.69 106 SER A N 1
ATOM 776 C CA . SER A 1 106 ? 8.773 6.103 -4.773 1.00 97.69 106 SER A CA 1
ATOM 777 C C . SER A 1 106 ? 7.518 5.535 -4.099 1.00 97.69 106 SER A C 1
ATOM 779 O O . SER A 1 106 ? 7.530 5.278 -2.897 1.00 97.69 106 SER A O 1
ATOM 781 N N . ALA A 1 107 ? 6.463 5.253 -4.870 1.00 98.25 107 ALA A N 1
ATOM 782 C CA . ALA A 1 107 ? 5.232 4.670 -4.341 1.00 98.25 107 ALA A CA 1
ATOM 783 C C . ALA A 1 107 ? 5.434 3.242 -3.796 1.00 98.25 107 ALA A C 1
ATOM 785 O O . ALA A 1 107 ? 4.812 2.866 -2.802 1.00 98.25 107 ALA A O 1
ATOM 786 N N . LEU A 1 108 ? 6.311 2.443 -4.415 1.00 98.25 108 LEU A N 1
ATOM 787 C CA . LEU A 1 108 ? 6.694 1.118 -3.917 1.00 98.25 108 LEU A CA 1
ATOM 788 C C . LEU A 1 108 ? 7.419 1.197 -2.569 1.00 98.25 108 LEU A C 1
ATOM 790 O O . LEU A 1 108 ? 7.147 0.385 -1.685 1.00 98.25 108 LEU A O 1
ATOM 794 N N . GLU A 1 109 ? 8.331 2.156 -2.405 1.00 98.25 109 GLU A N 1
ATOM 795 C CA . GLU A 1 109 ? 9.028 2.391 -1.138 1.00 98.25 109 GLU A CA 1
ATOM 796 C C . GLU A 1 109 ? 8.045 2.816 -0.039 1.00 98.25 109 GLU A C 1
ATOM 798 O O . GLU A 1 109 ? 7.986 2.170 1.008 1.00 98.25 109 GLU A O 1
ATOM 803 N N . GLU A 1 110 ? 7.180 3.797 -0.316 1.00 98.06 110 GLU A N 1
ATOM 804 C CA . GLU A 1 110 ? 6.131 4.224 0.619 1.00 98.06 110 GLU A CA 1
ATOM 805 C C . GLU A 1 110 ? 5.187 3.066 0.985 1.00 98.06 110 GLU A C 1
ATOM 807 O O . GLU A 1 110 ? 4.837 2.880 2.153 1.00 98.06 110 GLU A O 1
ATOM 812 N N . GLY A 1 111 ? 4.817 2.235 0.006 1.00 98.38 111 GLY A N 1
ATOM 813 C CA . GLY A 1 111 ? 4.035 1.019 0.216 1.00 98.38 111 GLY A CA 1
ATOM 814 C C . GLY A 1 111 ? 4.704 0.033 1.171 1.00 98.38 111 GLY A C 1
ATOM 815 O O . GLY A 1 111 ? 4.046 -0.495 2.072 1.00 98.38 111 GLY A O 1
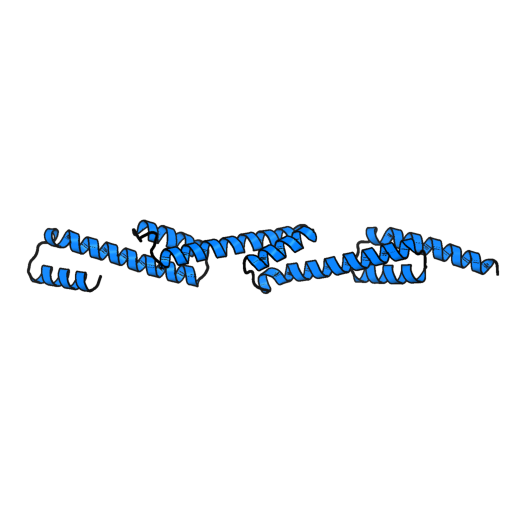ATOM 816 N N . LYS A 1 112 ? 6.014 -0.185 1.025 1.00 98.50 112 LYS A N 1
ATOM 817 C CA . LYS A 1 112 ? 6.796 -1.059 1.913 1.00 98.50 112 LYS A CA 1
ATOM 818 C C . LYS A 1 112 ? 6.865 -0.491 3.327 1.00 98.50 112 LYS A C 1
ATOM 820 O O . LYS A 1 112 ? 6.605 -1.223 4.282 1.00 98.50 112 LYS A O 1
ATOM 825 N N . GLU A 1 113 ? 7.124 0.805 3.473 1.00 98.06 113 GLU A N 1
ATOM 826 C CA . GLU A 1 113 ? 7.136 1.474 4.780 1.00 98.06 113 GLU A CA 1
ATOM 827 C C . GLU A 1 113 ? 5.760 1.493 5.462 1.00 98.06 113 GLU A C 1
ATOM 829 O O . GLU A 1 113 ? 5.662 1.391 6.685 1.00 98.06 113 GLU A O 1
ATOM 834 N N . ALA A 1 114 ? 4.680 1.593 4.684 1.00 98.06 114 ALA A N 1
ATOM 835 C CA . ALA A 1 114 ? 3.311 1.479 5.177 1.00 98.06 114 ALA A CA 1
ATOM 836 C C . ALA A 1 114 ? 2.923 0.033 5.547 1.00 98.06 114 ALA A C 1
ATOM 838 O O . ALA A 1 114 ? 1.846 -0.196 6.102 1.00 98.06 114 ALA A O 1
ATOM 839 N N . GLY A 1 115 ? 3.774 -0.956 5.260 1.00 97.88 115 GLY A N 1
ATOM 840 C CA . GLY A 1 115 ? 3.518 -2.365 5.550 1.00 97.88 115 GLY A CA 1
ATOM 841 C C . GLY A 1 115 ? 2.522 -3.017 4.589 1.00 97.88 115 GLY A C 1
ATOM 842 O O . GLY A 1 115 ? 1.750 -3.885 5.012 1.00 97.88 115 GLY A O 1
ATOM 843 N N . LEU A 1 116 ? 2.495 -2.594 3.321 1.00 98.50 116 LEU A N 1
ATOM 844 C CA . LEU A 1 116 ? 1.785 -3.315 2.264 1.00 98.50 116 LEU A CA 1
ATOM 845 C C . LEU A 1 116 ? 2.448 -4.672 2.009 1.00 98.50 116 LEU A C 1
ATOM 847 O O . LEU A 1 116 ? 3.671 -4.807 2.011 1.00 98.50 116 LEU A O 1
ATOM 851 N N . GLY A 1 117 ? 1.619 -5.700 1.823 1.00 97.94 117 GLY A N 1
ATOM 852 C CA . GLY A 1 117 ? 2.098 -7.059 1.587 1.00 97.94 117 GLY A CA 1
ATOM 853 C C . GLY A 1 117 ? 2.509 -7.291 0.127 1.00 97.94 117 GLY A C 1
ATOM 854 O O . GLY A 1 117 ? 2.102 -6.530 -0.748 1.00 97.94 117 GLY A O 1
ATOM 855 N N . PRO A 1 118 ? 3.210 -8.400 -0.177 1.00 98.00 118 PRO A N 1
ATOM 856 C CA . PRO A 1 118 ? 3.640 -8.723 -1.543 1.00 98.00 118 PRO A CA 1
ATOM 857 C C . PRO A 1 118 ? 2.493 -8.732 -2.558 1.00 98.00 118 PRO A C 1
ATOM 859 O O . PRO A 1 118 ? 2.652 -8.291 -3.686 1.00 98.00 118 PRO A O 1
ATOM 862 N N . ARG A 1 119 ? 1.300 -9.180 -2.145 1.00 97.88 119 ARG A N 1
ATOM 863 C CA . ARG A 1 119 ? 0.112 -9.182 -3.008 1.00 97.88 119 ARG A CA 1
ATOM 864 C C . ARG A 1 119 ? -0.336 -7.775 -3.415 1.00 97.88 119 ARG A C 1
ATOM 866 O O . ARG A 1 119 ? -0.816 -7.615 -4.527 1.00 97.88 119 ARG A O 1
ATOM 873 N N . ASP A 1 120 ? -0.199 -6.791 -2.528 1.00 97.75 120 ASP A N 1
ATOM 874 C CA . ASP A 1 120 ? -0.581 -5.402 -2.808 1.00 97.75 120 ASP A CA 1
ATOM 875 C C . ASP A 1 120 ? 0.438 -4.712 -3.738 1.00 97.75 120 ASP A C 1
ATOM 877 O O . ASP A 1 120 ? 0.087 -3.748 -4.414 1.00 97.75 120 ASP A O 1
ATOM 881 N N . LEU A 1 121 ? 1.688 -5.195 -3.770 1.00 98.56 121 LEU A N 1
ATOM 882 C CA . LEU A 1 121 ? 2.798 -4.586 -4.514 1.00 98.56 121 LEU A CA 1
ATOM 883 C C . LEU A 1 121 ? 3.168 -5.330 -5.809 1.00 98.56 121 LEU A C 1
ATOM 885 O O . LEU A 1 121 ? 3.884 -4.767 -6.629 1.00 98.56 121 LEU A O 1
ATOM 889 N N . ALA A 1 122 ? 2.676 -6.556 -6.017 1.00 98.19 122 ALA A N 1
ATOM 890 C CA . ALA A 1 122 ? 3.118 -7.446 -7.094 1.00 98.19 122 ALA A CA 1
ATOM 891 C C . ALA A 1 122 ? 3.053 -6.813 -8.495 1.00 98.19 122 ALA A C 1
ATOM 893 O O . ALA A 1 122 ? 4.032 -6.860 -9.237 1.00 98.19 122 ALA A O 1
ATOM 894 N N . ASP A 1 123 ? 1.927 -6.185 -8.842 1.00 98.06 123 ASP A N 1
ATOM 895 C CA . ASP A 1 123 ? 1.747 -5.576 -10.166 1.00 98.06 123 ASP A CA 1
ATOM 896 C C . ASP A 1 123 ? 2.703 -4.389 -10.378 1.00 98.06 123 ASP A C 1
ATOM 898 O O . ASP A 1 123 ? 3.244 -4.199 -11.467 1.00 98.06 123 ASP A O 1
ATOM 902 N N . ALA A 1 124 ? 2.948 -3.608 -9.323 1.00 98.19 124 ALA A N 1
ATOM 903 C CA . ALA A 1 124 ? 3.878 -2.484 -9.341 1.00 98.19 124 ALA A CA 1
ATOM 904 C C . ALA A 1 124 ? 5.338 -2.934 -9.435 1.00 98.19 124 ALA A C 1
ATOM 906 O O . ALA A 1 124 ? 6.109 -2.340 -10.184 1.00 98.19 124 ALA A O 1
ATOM 907 N N . GLU A 1 125 ? 5.716 -3.999 -8.730 1.00 98.31 125 GLU A N 1
ATOM 908 C CA . GLU A 1 125 ? 7.062 -4.569 -8.825 1.00 98.31 125 GLU A CA 1
ATOM 909 C C . GLU A 1 125 ? 7.329 -5.140 -10.225 1.00 98.31 125 GLU A C 1
ATOM 911 O O . GLU A 1 125 ? 8.377 -4.855 -10.801 1.00 98.31 125 GLU A O 1
ATOM 916 N N . ALA A 1 126 ? 6.362 -5.844 -10.824 1.00 97.94 126 ALA A N 1
ATOM 917 C CA . ALA A 1 126 ? 6.478 -6.353 -12.193 1.00 97.94 126 ALA A CA 1
ATOM 918 C C . ALA A 1 126 ? 6.570 -5.224 -13.237 1.00 97.94 126 ALA A C 1
ATOM 920 O O . ALA A 1 126 ? 7.364 -5.300 -14.176 1.00 97.94 126 ALA A O 1
ATOM 921 N N . ALA A 1 127 ? 5.783 -4.156 -13.072 1.00 97.50 127 ALA A N 1
ATOM 922 C CA . ALA A 1 127 ? 5.857 -2.985 -13.943 1.00 97.50 127 ALA A CA 1
ATOM 923 C C . ALA A 1 127 ? 7.215 -2.269 -13.832 1.00 97.50 127 ALA A C 1
ATOM 925 O O . ALA A 1 127 ? 7.757 -1.826 -14.845 1.00 97.50 127 ALA A O 1
ATOM 926 N N . MET A 1 128 ? 7.788 -2.196 -12.626 1.00 97.12 128 MET A N 1
ATOM 927 C CA . MET A 1 128 ? 9.113 -1.617 -12.415 1.00 97.12 128 MET A CA 1
ATOM 928 C C . MET A 1 128 ? 10.211 -2.477 -13.052 1.00 97.12 128 MET A C 1
ATOM 930 O O . MET A 1 128 ? 11.044 -1.951 -13.782 1.00 97.12 128 MET A O 1
ATOM 934 N N . GLU A 1 129 ? 10.172 -3.800 -12.875 1.00 96.81 129 GLU A N 1
ATOM 935 C CA . GLU A 1 129 ? 11.119 -4.713 -13.531 1.00 96.81 129 GLU A CA 1
ATOM 936 C C . GLU A 1 129 ? 11.073 -4.570 -15.061 1.00 96.81 129 GLU A C 1
ATOM 938 O O . GLU A 1 129 ? 12.110 -4.467 -15.719 1.00 96.81 129 GLU A O 1
ATOM 943 N N . HIS A 1 130 ? 9.872 -4.481 -15.635 1.00 95.88 130 HIS A N 1
ATOM 944 C CA . HIS A 1 130 ? 9.707 -4.252 -17.067 1.00 95.88 130 HIS A CA 1
ATOM 945 C C . HIS A 1 130 ? 10.283 -2.898 -17.516 1.00 95.88 130 HIS A C 1
ATOM 947 O O . HIS A 1 130 ? 10.955 -2.822 -18.545 1.00 95.88 130 HIS A O 1
ATOM 953 N N . SER A 1 131 ? 10.054 -1.831 -16.745 1.00 95.19 131 SER A N 1
ATOM 954 C CA . SER A 1 131 ? 10.627 -0.510 -17.028 1.00 95.19 131 SER A CA 1
ATOM 955 C C . SER A 1 131 ? 12.158 -0.521 -16.950 1.00 95.19 131 SER A C 1
ATOM 957 O O . SER A 1 131 ? 12.808 0.096 -17.791 1.00 95.19 131 SER A O 1
ATOM 959 N N . ASP A 1 132 ? 12.750 -1.245 -15.998 1.00 94.62 132 ASP A N 1
ATOM 960 C CA . ASP A 1 132 ? 14.208 -1.370 -15.880 1.00 94.62 132 ASP A CA 1
ATOM 961 C C . ASP A 1 132 ? 14.814 -2.118 -17.084 1.00 94.62 132 ASP A C 1
ATOM 963 O O . ASP A 1 132 ? 15.870 -1.729 -17.596 1.00 94.62 132 ASP A O 1
ATOM 967 N N . ILE A 1 133 ? 14.131 -3.155 -17.588 1.00 96.81 133 ILE A N 1
ATOM 968 C CA . ILE A 1 133 ? 14.522 -3.870 -18.815 1.00 96.81 133 ILE A CA 1
ATOM 969 C C . ILE A 1 133 ? 14.489 -2.927 -20.026 1.00 96.81 133 ILE A C 1
ATOM 971 O O . ILE A 1 133 ? 15.435 -2.906 -20.819 1.00 96.81 133 ILE A O 1
ATOM 975 N N . GLN A 1 134 ? 13.436 -2.116 -20.158 1.00 96.44 134 GLN A N 1
ATOM 976 C CA . GLN A 1 134 ? 13.326 -1.118 -21.226 1.00 96.44 134 GLN A CA 1
ATOM 977 C C . GLN A 1 134 ? 14.441 -0.070 -21.149 1.00 96.44 134 GLN A C 1
ATOM 979 O O . GLN A 1 134 ? 15.086 0.214 -22.159 1.00 96.44 134 GLN A O 1
ATOM 984 N N . ASP A 1 135 ? 14.728 0.459 -19.960 1.00 95.69 135 ASP A N 1
ATOM 985 C CA . ASP A 1 135 ? 15.799 1.435 -19.756 1.00 95.69 135 ASP A CA 1
ATOM 986 C C . ASP A 1 135 ? 17.176 0.869 -20.120 1.00 95.69 135 ASP A C 1
ATOM 988 O O . ASP A 1 135 ? 17.986 1.550 -20.760 1.00 95.69 135 ASP A O 1
ATOM 992 N N . ALA A 1 136 ? 17.454 -0.381 -19.739 1.00 96.94 136 ALA A N 1
ATOM 993 C CA . ALA A 1 136 ? 18.695 -1.062 -20.091 1.00 96.94 136 ALA A CA 1
ATOM 994 C C . ALA A 1 136 ? 18.822 -1.256 -21.610 1.00 96.94 136 ALA A C 1
ATOM 996 O O . ALA A 1 136 ? 19.852 -0.895 -22.192 1.00 96.94 136 ALA A O 1
ATOM 997 N N . ALA A 1 137 ? 17.763 -1.746 -22.261 1.00 97.94 137 ALA A N 1
ATOM 998 C CA . ALA A 1 137 ? 17.733 -1.929 -23.708 1.00 97.94 137 ALA A CA 1
ATOM 999 C C . ALA A 1 137 ? 17.910 -0.593 -24.450 1.00 97.94 137 ALA A C 1
ATOM 1001 O O . ALA A 1 137 ? 18.682 -0.509 -25.405 1.00 97.94 137 ALA A O 1
ATOM 1002 N N . LEU A 1 138 ? 17.272 0.480 -23.971 1.00 97.81 138 LEU A N 1
ATOM 1003 C CA . LEU A 1 138 ? 17.391 1.816 -24.552 1.00 97.81 138 LEU A CA 1
ATOM 1004 C C . LEU A 1 138 ? 18.815 2.377 -24.428 1.00 97.81 138 LEU A C 1
ATOM 1006 O O . LEU A 1 138 ? 19.315 2.995 -25.369 1.00 97.81 138 LEU A O 1
ATOM 1010 N N . ARG A 1 139 ? 19.495 2.171 -23.291 1.00 98.19 139 ARG A N 1
ATOM 1011 C CA . ARG A 1 139 ? 20.908 2.569 -23.128 1.00 98.19 139 ARG A CA 1
ATOM 1012 C C . ARG A 1 139 ? 21.805 1.823 -24.109 1.00 98.19 139 ARG A C 1
ATOM 1014 O O . ARG A 1 139 ? 22.565 2.465 -24.830 1.00 98.19 139 ARG A O 1
ATOM 1021 N N . LYS A 1 140 ? 21.650 0.502 -24.200 1.00 98.31 140 LYS A N 1
ATOM 1022 C CA . LYS A 1 140 ? 22.411 -0.331 -25.138 1.00 98.31 140 LYS A CA 1
ATOM 1023 C C . LYS A 1 140 ? 22.170 0.072 -26.594 1.00 98.31 140 LYS A C 1
ATOM 1025 O O . LYS A 1 140 ? 23.101 0.116 -27.393 1.00 98.31 140 LYS A O 1
ATOM 1030 N N . LEU A 1 141 ? 20.932 0.426 -26.934 1.00 98.38 141 LEU A N 1
ATOM 1031 C CA . LEU A 1 141 ? 20.578 0.934 -28.256 1.00 98.38 141 LEU A CA 1
ATOM 1032 C C . LEU A 1 141 ? 21.290 2.255 -28.571 1.00 98.38 141 LEU A C 1
ATOM 1034 O O . LEU A 1 141 ? 21.857 2.399 -29.652 1.00 98.38 141 LEU A O 1
ATOM 1038 N N . LYS A 1 142 ? 21.322 3.195 -27.617 1.00 98.31 142 LYS A N 1
ATOM 1039 C CA . LYS A 1 142 ? 22.049 4.469 -27.760 1.00 98.31 142 LYS A CA 1
ATOM 1040 C C . LYS A 1 142 ? 23.554 4.258 -27.935 1.00 98.31 142 LYS A C 1
ATOM 1042 O O . LYS A 1 142 ? 24.170 4.934 -28.757 1.00 98.31 142 LYS A O 1
ATOM 1047 N N . GLU A 1 143 ? 24.141 3.313 -27.206 1.00 98.25 143 GLU A N 1
ATOM 1048 C CA . GLU A 1 143 ? 25.556 2.945 -27.345 1.00 98.25 143 GLU A CA 1
ATOM 1049 C C . GLU A 1 143 ? 25.859 2.361 -28.735 1.00 98.25 143 GLU A C 1
ATOM 1051 O O . GLU A 1 143 ? 26.804 2.807 -29.386 1.00 98.25 143 GLU A O 1
ATOM 1056 N N . ALA A 1 144 ? 25.015 1.456 -29.242 1.00 98.12 144 ALA A N 1
ATOM 1057 C CA . ALA A 1 144 ? 25.162 0.884 -30.584 1.00 98.12 144 ALA A CA 1
ATOM 1058 C C . ALA A 1 144 ? 25.003 1.933 -31.705 1.00 98.12 144 ALA A C 1
ATOM 1060 O O . ALA A 1 144 ? 25.702 1.902 -32.720 1.00 98.12 144 ALA A O 1
ATOM 1061 N N . VAL A 1 145 ? 24.110 2.913 -31.524 1.00 98.19 145 VAL A N 1
ATOM 1062 C CA . VAL A 1 145 ? 23.997 4.068 -32.434 1.00 98.19 145 VAL A CA 1
ATOM 1063 C C . VAL A 1 145 ? 25.282 4.891 -32.447 1.00 98.19 145 VAL A C 1
ATOM 1065 O O . VAL A 1 145 ? 25.732 5.312 -33.517 1.00 98.19 145 VAL A O 1
ATOM 1068 N N . ALA A 1 146 ? 25.894 5.101 -31.280 1.00 97.94 146 ALA A N 1
ATOM 1069 C CA . ALA A 1 146 ? 27.140 5.847 -31.163 1.00 97.94 146 ALA A CA 1
ATOM 1070 C C . ALA A 1 146 ? 28.337 5.102 -31.779 1.00 97.94 146 ALA A C 1
ATOM 1072 O O . ALA A 1 146 ? 29.175 5.742 -32.419 1.00 97.94 146 ALA A O 1
ATOM 1073 N N . SER A 1 147 ? 28.412 3.775 -31.630 1.00 98.12 147 SER A N 1
ATOM 1074 C CA . SER A 1 147 ? 29.499 2.962 -32.194 1.00 98.12 147 SER A CA 1
ATOM 1075 C C . SER A 1 147 ? 29.426 2.839 -33.717 1.00 98.12 147 SER A C 1
ATOM 1077 O O . SER A 1 147 ? 30.461 2.692 -34.369 1.00 98.12 147 SER A O 1
ATOM 1079 N N . ARG A 1 148 ? 28.215 2.946 -34.291 1.00 97.44 148 ARG A N 1
ATOM 1080 C CA . ARG A 1 148 ? 27.927 2.732 -35.722 1.00 97.44 148 ARG A CA 1
ATOM 1081 C C . ARG A 1 148 ? 28.352 1.352 -36.229 1.00 97.44 148 ARG A C 1
ATOM 1083 O O . ARG A 1 148 ? 28.540 1.172 -37.432 1.00 97.44 148 ARG A O 1
ATOM 1090 N N . ASP A 1 149 ? 28.475 0.370 -35.342 1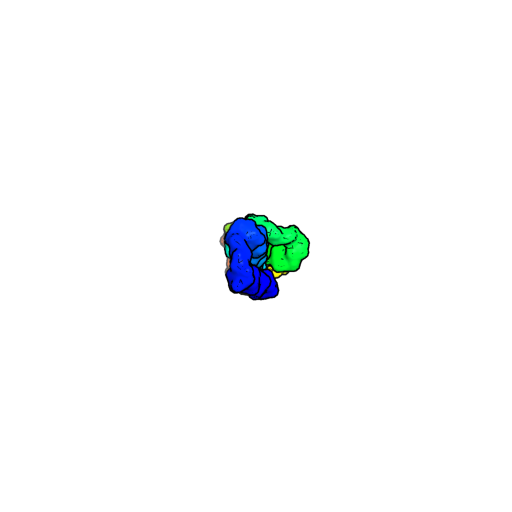.00 98.06 149 ASP A N 1
ATOM 1091 C CA . ASP A 1 149 ? 28.730 -1.007 -35.742 1.00 98.06 149 ASP A CA 1
ATOM 1092 C C . ASP A 1 149 ? 27.411 -1.691 -36.167 1.00 98.06 149 ASP A C 1
ATOM 1094 O O . ASP A 1 149 ? 26.473 -1.789 -35.368 1.00 98.06 149 ASP A O 1
ATOM 1098 N N . PRO A 1 150 ? 27.286 -2.194 -37.414 1.00 97.44 150 PRO A N 1
ATOM 1099 C CA . PRO A 1 150 ? 26.059 -2.852 -37.869 1.00 97.44 150 PRO A CA 1
ATOM 1100 C C . PRO A 1 150 ? 25.699 -4.121 -37.085 1.00 97.44 150 PRO A C 1
ATOM 1102 O O . PRO A 1 150 ? 24.537 -4.528 -37.077 1.00 97.44 150 PRO A O 1
ATOM 1105 N N . GLY A 1 151 ? 26.679 -4.809 -36.495 1.00 97.19 151 GLY A N 1
ATOM 1106 C CA . GLY A 1 151 ? 26.452 -5.988 -35.663 1.00 97.19 151 GLY A CA 1
ATOM 1107 C C . GLY A 1 151 ? 25.804 -5.609 -34.334 1.00 97.19 151 GLY A C 1
ATOM 1108 O O . GLY A 1 151 ? 24.748 -6.148 -33.995 1.00 97.19 151 GLY A O 1
ATOM 1109 N N . GLU A 1 152 ? 26.388 -4.637 -33.635 1.00 98.19 152 GLU A N 1
ATOM 1110 C CA . GLU A 1 152 ? 25.861 -4.096 -32.379 1.00 98.19 152 GLU A CA 1
ATOM 1111 C C . GLU A 1 152 ? 24.472 -3.479 -32.566 1.00 98.19 152 GLU A C 1
ATOM 1113 O O . GLU A 1 152 ? 23.575 -3.751 -31.770 1.00 98.19 152 GLU A O 1
ATOM 1118 N N . LEU A 1 153 ? 24.249 -2.734 -33.656 1.00 98.44 153 LEU A N 1
ATOM 1119 C CA . LEU A 1 153 ? 22.944 -2.150 -33.983 1.00 98.44 153 LEU A CA 1
ATOM 1120 C C . LEU A 1 153 ? 21.850 -3.208 -34.152 1.00 98.44 153 LEU A C 1
ATOM 1122 O O . LEU A 1 153 ? 20.759 -3.050 -33.608 1.00 98.44 153 LEU A O 1
ATOM 1126 N N . ARG A 1 154 ? 22.123 -4.303 -34.875 1.00 98.50 154 ARG A N 1
ATOM 1127 C CA . ARG A 1 154 ? 21.147 -5.398 -35.032 1.00 98.50 154 ARG A CA 1
ATOM 1128 C C . ARG A 1 154 ? 20.849 -6.083 -33.705 1.00 98.50 154 ARG A C 1
ATOM 1130 O O . ARG A 1 154 ? 19.687 -6.353 -33.417 1.00 98.50 154 ARG A O 1
ATOM 1137 N N . ALA A 1 155 ? 21.884 -6.357 -32.912 1.00 98.31 155 ALA A N 1
ATOM 1138 C CA . ALA A 1 155 ? 21.723 -6.994 -31.611 1.00 98.31 155 ALA A CA 1
ATOM 1139 C C . ALA A 1 155 ? 20.905 -6.114 -30.652 1.00 98.31 155 ALA A C 1
ATOM 1141 O O . ALA A 1 155 ? 19.962 -6.599 -30.032 1.00 98.31 155 ALA A O 1
ATOM 1142 N N . ALA A 1 156 ? 21.223 -4.819 -30.576 1.00 98.31 156 ALA A N 1
ATOM 1143 C CA . ALA A 1 156 ? 20.515 -3.878 -29.718 1.00 98.31 156 ALA A CA 1
ATOM 1144 C C . ALA A 1 156 ? 19.068 -3.634 -30.176 1.00 98.31 156 ALA A C 1
ATOM 1146 O O . ALA A 1 156 ? 18.181 -3.542 -29.335 1.00 98.31 156 ALA A O 1
ATOM 1147 N N . LEU A 1 157 ? 18.801 -3.589 -31.489 1.00 98.56 157 LEU A N 1
ATOM 1148 C CA . LEU A 1 157 ? 17.434 -3.511 -32.020 1.00 98.56 157 LEU A CA 1
ATOM 1149 C C . LEU A 1 157 ? 16.602 -4.740 -31.634 1.00 98.56 157 LEU A C 1
ATOM 1151 O O . LEU A 1 157 ? 15.480 -4.579 -31.166 1.00 98.56 157 LEU A O 1
ATOM 1155 N N . ALA A 1 158 ? 17.154 -5.948 -31.781 1.00 98.31 158 ALA A N 1
ATOM 1156 C CA . ALA A 1 158 ? 16.460 -7.178 -31.398 1.00 98.31 158 ALA A CA 1
ATOM 1157 C C . ALA A 1 158 ? 16.162 -7.225 -29.889 1.00 98.31 158 ALA A C 1
ATOM 1159 O O . ALA A 1 158 ? 15.074 -7.623 -29.480 1.00 98.31 158 ALA A O 1
ATOM 1160 N N . GLU A 1 159 ? 17.107 -6.789 -29.055 1.00 98.25 159 GLU A N 1
ATOM 1161 C CA . GLU A 1 159 ? 16.902 -6.690 -27.607 1.00 98.25 159 GLU A CA 1
ATOM 1162 C C . GLU A 1 159 ? 15.866 -5.622 -27.240 1.00 98.25 159 GLU A C 1
ATOM 1164 O O . GLU A 1 159 ? 15.000 -5.880 -26.410 1.00 98.25 159 GLU A O 1
ATOM 1169 N N . GLY A 1 160 ? 15.892 -4.463 -27.903 1.00 98.25 160 GLY A N 1
ATOM 1170 C CA . GLY A 1 160 ? 14.886 -3.414 -27.748 1.00 98.25 160 GLY A CA 1
ATOM 1171 C C . GLY A 1 160 ? 13.476 -3.878 -28.114 1.00 98.25 160 GLY A C 1
ATOM 1172 O O . GLY A 1 160 ? 12.526 -3.586 -27.392 1.00 98.25 160 GLY A O 1
ATOM 1173 N N . GLU A 1 161 ? 13.334 -4.647 -29.195 1.00 98.31 161 GLU A N 1
ATOM 1174 C CA . GLU A 1 161 ? 12.061 -5.262 -29.590 1.00 98.31 161 GLU A CA 1
ATOM 1175 C C . GLU A 1 161 ? 11.574 -6.284 -28.548 1.00 98.31 161 GLU A C 1
ATOM 1177 O O . GLU A 1 161 ? 10.401 -6.265 -28.178 1.00 98.31 161 GLU A O 1
ATOM 1182 N N . LEU A 1 162 ? 12.467 -7.136 -28.026 1.00 97.62 162 LEU A N 1
ATOM 1183 C CA . LEU A 1 162 ? 12.143 -8.102 -26.965 1.00 97.62 162 LEU A CA 1
ATOM 1184 C C . LEU A 1 162 ? 11.776 -7.425 -25.636 1.00 97.62 162 LEU A C 1
ATOM 1186 O O . LEU A 1 162 ? 10.902 -7.916 -24.927 1.00 97.62 162 LEU A O 1
ATOM 1190 N N . ALA A 1 163 ? 12.409 -6.294 -25.323 1.00 97.50 163 ALA A N 1
ATOM 1191 C CA . ALA A 1 163 ? 12.087 -5.441 -24.181 1.00 97.50 163 ALA A CA 1
ATOM 1192 C C . ALA A 1 163 ? 10.787 -4.634 -24.378 1.00 97.50 163 ALA A C 1
ATOM 1194 O O . ALA A 1 163 ? 10.349 -3.924 -23.474 1.00 97.50 163 ALA A O 1
ATOM 1195 N N . GLY A 1 164 ? 10.169 -4.696 -25.561 1.00 97.12 164 GLY A N 1
ATOM 1196 C CA . GLY A 1 164 ? 8.947 -3.959 -25.864 1.00 97.12 164 GLY A CA 1
ATOM 1197 C C . GLY A 1 164 ? 9.149 -2.445 -25.968 1.00 97.12 164 GLY A C 1
ATOM 1198 O O . GLY A 1 164 ? 8.234 -1.693 -25.629 1.00 97.12 164 GLY A O 1
ATOM 1199 N N . LEU A 1 165 ? 10.331 -1.978 -26.396 1.00 97.69 165 LEU A N 1
ATOM 1200 C CA . LEU A 1 165 ? 10.551 -0.563 -26.715 1.00 97.69 165 LEU A CA 1
ATOM 1201 C C . LEU A 1 165 ? 9.579 -0.091 -27.803 1.00 97.69 165 LEU A C 1
ATOM 1203 O O . LEU A 1 165 ? 9.169 -0.856 -28.682 1.00 97.69 165 LEU A O 1
ATOM 1207 N N . ARG A 1 166 ? 9.202 1.191 -27.756 1.00 97.31 166 ARG A N 1
ATOM 1208 C CA . ARG A 1 166 ? 8.273 1.759 -28.739 1.00 97.31 166 ARG A CA 1
ATOM 1209 C C . ARG A 1 166 ? 8.988 1.945 -30.073 1.00 97.31 166 ARG A C 1
ATOM 1211 O O . ARG A 1 166 ? 10.186 2.191 -30.124 1.00 97.31 166 ARG A O 1
ATOM 1218 N N . GLU A 1 167 ? 8.228 1.912 -31.166 1.00 97.56 167 GLU A N 1
ATOM 1219 C CA . GLU A 1 167 ? 8.767 2.075 -32.529 1.00 97.56 167 GLU A CA 1
ATOM 1220 C C . GLU A 1 167 ? 9.596 3.364 -32.679 1.00 97.56 167 GLU A C 1
ATOM 1222 O O . GLU A 1 167 ? 10.696 3.337 -33.223 1.00 97.56 167 GLU A O 1
ATOM 1227 N N . GLY A 1 168 ? 9.136 4.463 -32.070 1.00 97.12 168 GLY A N 1
ATOM 1228 C CA . GLY A 1 168 ? 9.867 5.732 -32.063 1.00 97.12 168 GLY A CA 1
ATOM 1229 C C . GLY A 1 168 ? 11.222 5.689 -31.343 1.00 97.12 168 GLY A C 1
ATOM 1230 O O . GLY A 1 168 ? 12.116 6.442 -31.720 1.00 97.12 168 GLY A O 1
ATOM 1231 N N . ASP A 1 169 ? 11.406 4.802 -30.361 1.00 97.69 169 ASP A N 1
ATOM 1232 C CA . ASP A 1 169 ? 12.696 4.616 -29.681 1.00 97.69 169 ASP A CA 1
ATOM 1233 C C . ASP A 1 169 ? 13.678 3.811 -30.554 1.00 97.69 169 ASP A C 1
ATOM 1235 O O . ASP A 1 169 ? 14.891 4.002 -30.479 1.00 97.69 169 ASP A O 1
ATOM 1239 N N . LEU A 1 170 ? 13.159 2.928 -31.417 1.00 98.31 170 LEU A N 1
ATOM 1240 C CA . LEU A 1 170 ? 13.942 2.067 -32.314 1.00 98.31 170 LEU A CA 1
ATOM 1241 C C . LEU A 1 170 ? 14.352 2.775 -33.619 1.00 98.31 170 LEU A C 1
ATOM 1243 O O . LEU A 1 170 ? 15.327 2.386 -34.269 1.00 98.31 170 LEU A O 1
ATOM 1247 N N . ASP A 1 171 ? 13.625 3.822 -34.000 1.00 98.25 171 ASP A N 1
ATOM 1248 C CA . ASP A 1 171 ? 13.716 4.516 -35.287 1.00 98.25 171 ASP A CA 1
ATOM 1249 C C . ASP A 1 171 ? 15.125 5.013 -35.647 1.00 98.25 171 ASP A C 1
ATOM 1251 O O . ASP A 1 171 ? 15.591 4.857 -36.783 1.00 98.25 171 ASP A O 1
ATOM 1255 N N . GLU A 1 172 ? 15.817 5.638 -34.691 1.00 97.75 172 GLU A N 1
ATOM 1256 C CA . GLU A 1 172 ? 17.160 6.181 -34.911 1.00 97.75 172 GLU A CA 1
ATOM 1257 C C . GLU A 1 172 ? 18.164 5.062 -35.206 1.00 97.75 172 GLU A C 1
ATOM 1259 O O . GLU A 1 172 ? 18.908 5.135 -36.189 1.00 97.75 172 GLU A O 1
ATOM 1264 N N . ALA A 1 173 ? 18.125 3.986 -34.420 1.00 98.00 173 ALA A N 1
ATOM 1265 C CA . ALA A 1 173 ? 18.990 2.829 -34.605 1.00 98.00 173 ALA A CA 1
ATOM 1266 C C . ALA A 1 173 ? 18.712 2.095 -35.919 1.00 98.00 173 ALA A C 1
ATOM 1268 O O . ALA A 1 173 ? 19.655 1.716 -36.617 1.00 98.00 173 ALA A O 1
ATOM 1269 N N . ARG A 1 174 ? 17.442 1.965 -36.327 1.00 98.56 174 ARG A N 1
ATOM 1270 C CA . ARG A 1 174 ? 17.094 1.407 -37.645 1.00 98.56 174 ARG A CA 1
ATOM 1271 C C . ARG A 1 174 ? 17.681 2.248 -38.783 1.00 98.56 174 ARG A C 1
ATOM 1273 O O . ARG A 1 174 ? 18.261 1.699 -39.720 1.00 98.56 174 ARG A O 1
ATOM 1280 N N . LYS A 1 175 ? 17.570 3.580 -38.708 1.00 98.31 175 LYS A N 1
ATOM 1281 C CA . LYS A 1 175 ? 18.143 4.494 -39.715 1.00 98.31 175 LYS A CA 1
ATOM 1282 C C . LYS A 1 175 ? 19.666 4.403 -39.757 1.00 98.31 175 LYS A C 1
ATOM 1284 O O . LYS A 1 175 ? 20.225 4.333 -40.853 1.00 98.31 175 LYS A O 1
ATOM 1289 N N . ALA A 1 176 ? 20.319 4.380 -38.595 1.00 98.06 176 ALA A N 1
ATOM 1290 C CA . ALA A 1 176 ? 21.764 4.203 -38.491 1.00 98.06 176 ALA A CA 1
ATOM 1291 C C . ALA A 1 176 ? 22.200 2.881 -39.140 1.00 98.06 176 ALA A C 1
ATOM 1293 O O . ALA A 1 176 ? 23.076 2.883 -40.002 1.00 98.06 176 ALA A O 1
ATOM 1294 N N . LEU A 1 177 ? 21.513 1.777 -38.832 1.00 98.38 177 LEU A N 1
ATOM 1295 C CA . LEU A 1 177 ? 21.815 0.463 -39.396 1.00 98.38 177 LEU A CA 1
ATOM 1296 C C . LEU A 1 177 ? 21.748 0.463 -40.928 1.00 98.38 177 LEU A C 1
ATOM 1298 O O . LEU A 1 177 ? 22.703 0.047 -41.580 1.00 98.38 177 LEU A O 1
ATOM 1302 N N . VAL A 1 178 ? 20.671 0.995 -41.515 1.00 98.44 178 VAL A N 1
ATOM 1303 C CA . VAL A 1 178 ? 20.523 1.075 -42.980 1.00 98.44 178 VAL A CA 1
ATOM 1304 C C . VAL A 1 178 ? 21.649 1.896 -43.619 1.00 98.44 178 VAL A C 1
ATOM 1306 O O . VAL A 1 178 ? 22.126 1.564 -44.708 1.00 98.44 178 VAL A O 1
ATOM 1309 N N . GLN A 1 179 ? 22.076 2.985 -42.978 1.00 98.19 179 GLN A N 1
ATOM 1310 C CA . GLN A 1 179 ? 23.174 3.808 -43.485 1.00 98.19 179 GLN A CA 1
ATOM 1311 C C . GLN A 1 179 ? 24.507 3.058 -43.453 1.00 98.19 179 GLN A C 1
ATOM 1313 O O . GLN A 1 179 ? 25.239 3.085 -44.446 1.00 98.19 179 GLN A O 1
ATOM 1318 N N . GLU A 1 180 ? 24.818 2.380 -42.351 1.00 98.12 180 GLU A N 1
ATOM 1319 C CA . GLU A 1 180 ? 26.080 1.654 -42.205 1.00 98.12 180 GLU A CA 1
ATOM 1320 C C . GLU A 1 180 ? 26.131 0.403 -43.096 1.00 98.12 180 GLU A C 1
ATOM 1322 O O . GLU A 1 180 ? 27.152 0.135 -43.730 1.00 98.12 180 GLU A O 1
ATOM 1327 N N . GLU A 1 181 ? 25.010 -0.301 -43.282 1.00 97.44 181 GLU A N 1
ATOM 1328 C CA . GLU A 1 181 ? 24.913 -1.403 -44.246 1.00 97.44 181 GLU A CA 1
ATOM 1329 C C . GLU A 1 181 ? 25.163 -0.938 -45.687 1.00 97.44 181 GLU A C 1
ATOM 1331 O O . GLU A 1 181 ? 25.902 -1.586 -46.432 1.00 97.44 181 GLU A O 1
ATOM 1336 N N . ARG A 1 182 ? 24.612 0.218 -46.084 1.00 97.75 182 ARG A N 1
ATOM 1337 C CA . ARG A 1 182 ? 24.864 0.802 -47.413 1.00 97.75 182 ARG A CA 1
ATOM 1338 C C . ARG A 1 182 ? 26.338 1.137 -47.620 1.00 97.75 182 ARG A C 1
ATOM 1340 O O . ARG A 1 182 ? 26.871 0.861 -48.694 1.00 97.75 182 ARG A O 1
ATOM 1347 N N . LYS A 1 183 ? 27.002 1.706 -46.609 1.00 97.00 183 LYS A N 1
ATOM 1348 C CA . LYS A 1 183 ? 28.444 1.995 -46.666 1.00 97.00 183 LYS A CA 1
ATOM 1349 C C . LYS A 1 183 ? 29.266 0.715 -46.795 1.00 97.00 183 LYS A C 1
ATOM 1351 O O . LYS A 1 183 ? 30.157 0.662 -47.635 1.00 97.00 183 LYS A O 1
ATOM 1356 N N . ALA A 1 184 ? 28.940 -0.320 -46.020 1.00 95.69 184 ALA A N 1
ATOM 1357 C CA . ALA A 1 184 ? 29.642 -1.600 -46.065 1.00 95.69 184 ALA A CA 1
ATOM 1358 C C . ALA A 1 184 ? 29.519 -2.285 -47.437 1.00 95.69 184 ALA A C 1
ATOM 1360 O O . ALA A 1 184 ? 30.497 -2.830 -47.945 1.00 95.69 184 ALA A O 1
ATOM 1361 N N . VAL A 1 185 ? 28.339 -2.234 -48.066 1.00 96.69 185 VAL A N 1
ATOM 1362 C CA . VAL A 1 185 ? 28.136 -2.755 -49.430 1.00 96.69 185 VAL A CA 1
ATOM 1363 C C . VAL A 1 185 ? 28.923 -1.941 -50.458 1.00 96.69 185 VAL A C 1
ATOM 1365 O O . VAL A 1 185 ? 29.582 -2.526 -51.314 1.00 96.69 185 VAL A O 1
ATOM 1368 N N . ALA A 1 186 ? 28.890 -0.608 -50.366 1.00 96.69 186 ALA A N 1
ATOM 1369 C CA . ALA A 1 186 ? 29.638 0.258 -51.274 1.00 96.69 186 ALA A CA 1
ATOM 1370 C C . ALA A 1 186 ? 31.155 0.025 -51.179 1.00 96.69 186 ALA A C 1
ATOM 1372 O O . ALA A 1 186 ? 31.823 -0.011 -52.207 1.00 96.69 186 ALA A O 1
ATOM 1373 N N . LEU A 1 187 ? 31.682 -0.184 -49.967 1.00 95.81 187 LEU A N 1
ATOM 1374 C CA . LEU A 1 187 ? 33.100 -0.467 -49.748 1.00 95.81 187 LEU A CA 1
ATOM 1375 C C . LEU A 1 187 ? 33.521 -1.799 -50.385 1.00 95.81 187 LEU A C 1
ATOM 1377 O O . LEU A 1 187 ? 34.518 -1.835 -51.095 1.00 95.81 187 LEU A O 1
ATOM 1381 N N . LYS A 1 188 ? 32.721 -2.860 -50.213 1.00 95.81 188 LYS A N 1
ATOM 1382 C CA . LYS A 1 188 ? 32.974 -4.172 -50.839 1.00 95.81 188 LYS A CA 1
ATOM 1383 C C . LYS A 1 188 ? 32.943 -4.140 -52.368 1.00 95.81 188 LYS A C 1
ATOM 1385 O O . LYS A 1 188 ? 33.529 -5.005 -52.997 1.00 95.81 188 LYS A O 1
ATOM 1390 N N . GLY A 1 189 ? 32.231 -3.189 -52.973 1.00 95.44 189 GLY A N 1
ATOM 1391 C CA . GLY A 1 189 ? 32.181 -3.037 -54.430 1.00 95.44 189 GLY A CA 1
ATOM 1392 C C . GLY A 1 189 ? 33.422 -2.375 -55.041 1.00 95.44 189 GLY A C 1
ATOM 1393 O O . GLY A 1 189 ? 33.514 -2.306 -56.264 1.00 95.44 189 GLY A O 1
ATOM 1394 N N . LEU A 1 190 ? 34.332 -1.851 -54.213 1.00 94.31 190 LEU A N 1
ATOM 1395 C CA . LEU A 1 190 ? 35.588 -1.229 -54.644 1.00 94.31 190 LEU A CA 1
ATOM 1396 C C . LEU A 1 190 ? 36.795 -2.182 -54.565 1.00 94.31 190 LEU A C 1
ATOM 1398 O O . LEU A 1 190 ? 37.868 -1.809 -55.040 1.00 94.31 190 LEU A O 1
ATOM 1402 N N . GLU A 1 191 ? 36.624 -3.364 -53.964 1.00 85.56 191 GLU A N 1
ATOM 1403 C CA . GLU A 1 191 ? 37.630 -4.436 -53.843 1.00 85.56 191 GLU A CA 1
ATOM 1404 C C . GLU A 1 191 ? 37.540 -5.430 -55.010 1.00 85.56 191 GLU A C 1
ATOM 1406 O O . GLU A 1 191 ? 38.617 -5.852 -55.493 1.00 85.56 191 GLU A O 1
#